Protein AF-0000000067520012 (afdb_homodimer)

Sequence (352 aa):
MKRLSYFLVFILICLVSAGCAKDKEGEKLEYNGRALVIGVVGEKPKDTFRNVKFEEMKLEELEKKSKEVDGFLIMKAHFQEASTDQYKNVFSSLKKPVFFIGLQDKSYSIFITKGIEYNSARKDVNAMYTQGFANIGSGEGQQWGIGLSNGGNVEESIHNMYIVVFQTIADYLNRGMKRLSYFLVFILICLVSAGCAKDKEGEKLEYNGRALVIGVVGEKPKDTFRNVKFEEMKLEELEKKSKEVDGFLIMKAHFQEASTDQYKNVFSSLKKPVFFIGLQDKSYSIFITKGIEYNSARKDVNAMYTQGFANIGSGEGQQWGIGLSNGGNVEESIHNMYIVVFQTIADYLNRG

Radius of gyration: 26.08 Å; Cα contacts (8 Å, |Δi|>4): 611; chains: 2; bounding box: 133×50×54 Å

pLDDT: mean 86.11, std 20.35, range [31.47, 98.94]

Foldseek 3Di:
DVVVVVVVVVVVPPPVCPVPPPPPFDDQDAADFAAFEEEEEDDDDPDDHPNYHYDYDHLVCCQVCLVVGLEYEYEPVCQQVLLAQVNLVVVQPRQAKYKYAQLAQDDPCSNNDYPHGSVPDHGDNPAARMKMKGQDVVNDIDMDGDHFDPPHDRVSRSSVSVSVVVVVSRVVVVVD/DVVVVVVVVVVVVVPPCPVPPPPPQDDQDAADFAAFEEEEEDDDDPDDHPNYHYDYDHLVCCQVCLVVGLEYEYEPVCQQVLLAQVNLVVVQPRQAKYKYAQLAQDDPCSNNDYPHGSVPDHGDNPAARMKMKGDNPPRDIDMDHDHFDPPHDRVSRSSVSVSVVVVVSRVVVVVD

Organism: Bacillus anthracis (NCBI:txid1392)

Secondary structure (DSSP, 8-state):
-HHHHHHHHHHHT-------------PPP---SS-EEEEEESSPPSS--TTEEEEE--GGGTTTTGGG-SEEEEEGGGHHHHTSHHHHHHHHH--S-EEEET--SS-GGGGTSTT--GGGSPP-TT--SEEEEEE-TTS-EEEEEEPPPSSS-HHHHHHHHHHHHHHHHHHHHHH-/-HHHHHHHHHHHT-------------------SS-EEEEEESSPPSS--TTEEEEE--GGGTTTTGGG-SEEEEEGGGHHHHTSHHHHHHHHH--S-EEEET--SS-GGGGTSTT--GGGSPP-TT--SEEEEEE-STT-EEEEEEPPPSSS-HHHHHHHHHHHHHHHHHHHHHH-

Structure (mmCIF, N/CA/C/O backbone):
data_AF-0000000067520012-model_v1
#
loop_
_entity.id
_entity.type
_entity.pdbx_description
1 polymer Lipoprotein
#
loop_
_atom_site.group_PDB
_atom_site.id
_atom_site.type_symbol
_atom_site.label_atom_id
_atom_site.label_alt_id
_atom_site.label_comp_id
_atom_site.label_asym_id
_atom_site.label_entity_id
_atom_site.label_seq_id
_atom_site.pdbx_PDB_ins_code
_atom_site.Cartn_x
_atom_site.Cartn_y
_atom_site.Cartn_z
_atom_site.occupancy
_atom_site.B_iso_or_equiv
_atom_site.auth_seq_id
_atom_site.auth_comp_id
_atom_site.auth_asym_id
_atom_site.auth_atom_id
_atom_site.pdbx_PDB_model_num
ATOM 1 N N . MET A 1 1 ? -67.125 25.094 -9.82 1 33.12 1 MET A N 1
ATOM 2 C CA . MET A 1 1 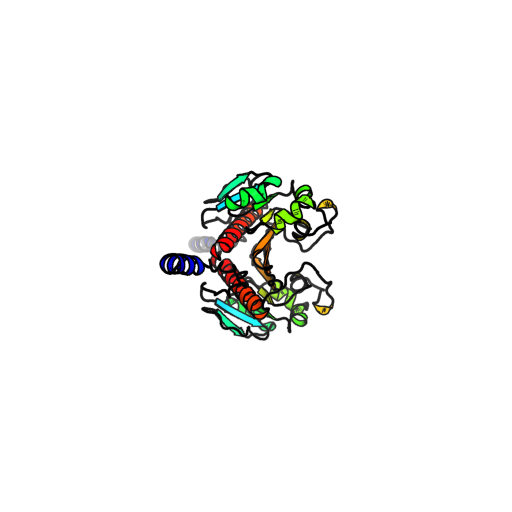? -66.375 23.969 -9.227 1 33.12 1 MET A CA 1
ATOM 3 C C . MET A 1 1 ? -65.5 23.328 -10.25 1 33.12 1 MET A C 1
ATOM 5 O O . MET A 1 1 ? -64.625 22.5 -9.891 1 33.12 1 MET A O 1
ATOM 9 N N . LYS A 1 2 ? -65.812 23.438 -11.617 1 46.38 2 LYS A N 1
ATOM 10 C CA . LYS A 1 2 ? -65 22.781 -12.648 1 46.38 2 LYS A CA 1
ATOM 11 C C . LYS A 1 2 ? -63.688 23.484 -12.82 1 46.38 2 LYS A C 1
ATOM 13 O O . LYS A 1 2 ? -62.688 22.844 -13.188 1 46.38 2 LYS A O 1
ATOM 18 N N . ARG A 1 3 ? -63.625 24.797 -12.898 1 51.12 3 ARG A N 1
ATOM 19 C CA . ARG A 1 3 ? -62.344 25.469 -13.133 1 51.12 3 ARG A CA 1
ATOM 20 C C . ARG A 1 3 ? -61.406 25.266 -11.961 1 51.12 3 ARG A C 1
ATOM 22 O O . ARG A 1 3 ? -60.188 25.25 -12.141 1 51.12 3 ARG A O 1
ATOM 29 N N . LEU A 1 4 ? -62 25.266 -10.719 1 48.56 4 LEU A N 1
ATOM 30 C CA . LEU A 1 4 ? -61.156 25 -9.555 1 48.56 4 LEU A CA 1
ATOM 31 C C . LEU A 1 4 ? -60.625 23.562 -9.578 1 48.56 4 LEU A C 1
ATOM 33 O O . LEU A 1 4 ? -59.5 23.312 -9.141 1 48.56 4 LEU A O 1
ATOM 37 N N . SER A 1 5 ? -61.375 22.656 -10.336 1 48.75 5 SER A N 1
ATOM 38 C CA . SER A 1 5 ? -60.906 21.266 -10.359 1 48.75 5 SER A CA 1
ATOM 39 C C . SER A 1 5 ? -59.688 21.109 -11.227 1 48.75 5 SER A C 1
ATOM 41 O O . SER A 1 5 ? -58.844 20.25 -10.953 1 48.75 5 SER A O 1
ATOM 43 N N . TYR A 1 6 ? -59.562 21.938 -12.312 1 48.47 6 TYR A N 1
ATOM 44 C CA . TYR A 1 6 ? -58.375 21.719 -13.156 1 48.47 6 TYR A CA 1
ATOM 45 C C . TYR A 1 6 ? -57.125 22.188 -12.461 1 48.47 6 TYR A C 1
ATOM 47 O O . TYR A 1 6 ? -56.031 21.672 -12.727 1 48.47 6 TYR A O 1
ATOM 55 N N . PHE A 1 7 ? -57.281 23.312 -11.578 1 44.34 7 PHE A N 1
ATOM 56 C CA . PHE A 1 7 ? -56.062 23.797 -10.93 1 44.34 7 PHE A CA 1
ATOM 57 C C . PHE A 1 7 ? -55.562 22.781 -9.891 1 44.34 7 PHE A C 1
ATOM 59 O O . PHE A 1 7 ? -54.375 22.719 -9.602 1 44.34 7 PHE A O 1
ATOM 66 N N . LEU A 1 8 ? -56.531 22.031 -9.203 1 45.5 8 LEU A N 1
ATOM 67 C CA . LEU A 1 8 ? -56.062 21.078 -8.195 1 45.5 8 LEU A CA 1
ATOM 68 C C . LEU A 1 8 ? -55.312 19.938 -8.852 1 45.5 8 LEU A C 1
ATOM 70 O O . LEU A 1 8 ? -54.375 19.391 -8.266 1 45.5 8 LEU A O 1
ATOM 74 N N . VAL A 1 9 ? -55.781 19.484 -10.047 1 45.19 9 VAL A N 1
ATOM 75 C CA . VAL A 1 9 ? -55.156 18.312 -10.625 1 45.19 9 VAL A CA 1
ATOM 76 C C . VAL A 1 9 ? -53.719 18.656 -11.062 1 45.19 9 VAL A C 1
ATOM 78 O O . VAL A 1 9 ? -52.844 17.797 -11.102 1 45.19 9 VAL A O 1
ATOM 81 N N . PHE A 1 10 ? -53.5 19.953 -11.477 1 44.94 10 PHE A N 1
ATOM 82 C CA . PHE A 1 10 ? -52.125 20.188 -11.953 1 44.94 10 PHE A CA 1
ATOM 83 C C . PHE A 1 10 ? -51.156 20.141 -10.797 1 44.94 10 PHE A C 1
ATOM 85 O O . PHE A 1 10 ? -49.938 20 -11.016 1 44.94 10 PHE A O 1
ATOM 92 N N . ILE A 1 11 ? -51.656 20.625 -9.578 1 43.62 11 ILE A N 1
ATOM 93 C CA . ILE A 1 11 ? -50.656 20.672 -8.516 1 43.62 11 ILE A CA 1
ATOM 94 C C . ILE A 1 11 ? -50.25 19.266 -8.125 1 43.62 11 ILE A C 1
ATOM 96 O O . ILE A 1 11 ? -49.25 19.062 -7.422 1 43.62 11 ILE A O 1
ATOM 100 N N . LEU A 1 12 ? -51.219 18.281 -8.312 1 38.56 12 LEU A N 1
ATOM 101 C CA . LEU A 1 12 ? -50.781 17.016 -7.719 1 38.56 12 LEU A CA 1
ATOM 102 C C . LEU A 1 12 ? -49.5 16.531 -8.375 1 38.56 12 LEU A C 1
ATOM 104 O O . LEU A 1 12 ? -48.688 15.828 -7.742 1 38.56 12 LEU A O 1
ATOM 108 N N . ILE A 1 13 ? -49.406 16.703 -9.68 1 39.31 13 ILE A N 1
ATOM 109 C CA . ILE A 1 13 ? -48.438 15.828 -10.281 1 39.31 13 ILE A CA 1
ATOM 110 C C . ILE A 1 13 ? -47.031 16.266 -9.852 1 39.31 13 ILE A C 1
ATOM 112 O O . ILE A 1 13 ? -46.031 15.688 -10.297 1 39.31 13 ILE A O 1
ATOM 116 N N . CYS A 1 14 ? -46.938 17.516 -9.344 1 34.44 14 CYS A N 1
ATOM 117 C CA . CYS A 1 14 ? -45.5 17.75 -9.141 1 34.44 14 CYS A CA 1
ATOM 118 C C . CYS A 1 14 ? -44.969 16.828 -8.062 1 34.44 14 CYS A C 1
ATOM 120 O O . CYS A 1 14 ? -44.906 17.188 -6.887 1 34.44 14 CYS A O 1
ATOM 122 N N . LEU A 1 15 ? -45.719 15.734 -7.707 1 33.75 15 LEU A N 1
ATOM 123 C CA . LEU A 1 15 ? -44.969 14.891 -6.789 1 33.75 15 LEU A CA 1
ATOM 124 C C . LEU A 1 15 ? -43.5 14.797 -7.215 1 33.75 15 LEU A C 1
ATOM 126 O O . LEU A 1 15 ? -43.219 14.453 -8.367 1 33.75 15 LEU A O 1
ATOM 130 N N . VAL A 1 16 ? -42.719 15.695 -6.676 1 33.31 16 VAL A N 1
ATOM 131 C CA . VAL A 1 16 ? -41.25 15.68 -6.547 1 33.31 16 VAL A CA 1
ATOM 132 C C . VAL A 1 16 ? -40.781 14.258 -6.293 1 33.31 16 VAL A C 1
ATOM 134 O O . VAL A 1 16 ? -41.156 13.625 -5.309 1 33.31 16 VAL A O 1
ATOM 137 N N . SER A 1 17 ? -40.781 13.328 -7.32 1 32.94 17 SER A N 1
ATOM 138 C CA . SER A 1 17 ? -39.938 12.148 -7.207 1 32.94 17 SER A CA 1
ATOM 139 C C . SER A 1 17 ? -38.656 12.477 -6.484 1 32.94 17 SER A C 1
ATOM 141 O O . SER A 1 17 ? -37.812 13.219 -7 1 32.94 17 SER A O 1
ATOM 143 N N . ALA A 1 18 ? -38.719 12.969 -5.25 1 32.78 18 ALA A N 1
ATOM 144 C CA . ALA A 1 18 ? -37.469 12.852 -4.504 1 32.78 18 ALA A CA 1
ATOM 145 C C . ALA A 1 18 ? -36.75 11.57 -4.871 1 32.78 18 ALA A C 1
ATOM 147 O O . ALA A 1 18 ? -37.25 10.469 -4.629 1 32.78 18 ALA A O 1
ATOM 148 N N . GLY A 1 19 ? -36.219 11.492 -6.059 1 32.59 19 GLY A N 1
ATOM 149 C CA . GLY A 1 19 ? -35.25 10.445 -6.32 1 32.59 19 GLY A CA 1
ATOM 150 C C . GLY A 1 19 ? -34.438 10.055 -5.09 1 32.59 19 GLY A C 1
ATOM 151 O O . GLY A 1 19 ? -33.844 10.906 -4.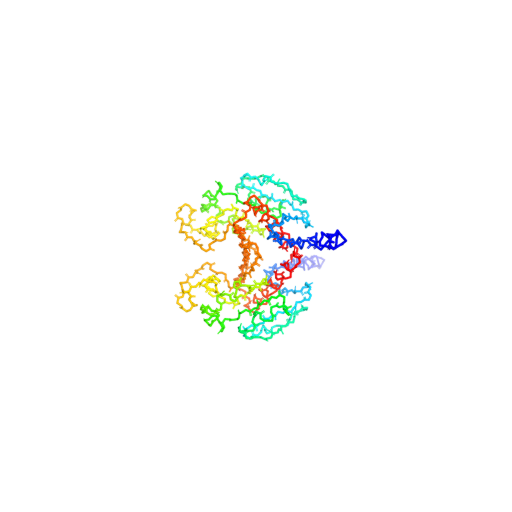445 1 32.59 19 GLY A O 1
ATOM 152 N N . CYS A 1 20 ? -35.094 9.203 -4.16 1 34.09 20 CYS A N 1
ATOM 153 C CA . CYS A 1 20 ? -34.219 8.516 -3.229 1 34.09 20 CYS A CA 1
ATOM 154 C C . CYS A 1 20 ? -32.781 8.445 -3.775 1 34.09 20 CYS A C 1
ATOM 156 O O . CYS A 1 20 ? -32.562 7.957 -4.887 1 34.09 20 CYS A O 1
ATOM 158 N N . ALA A 1 21 ? -31.969 9.367 -3.5 1 31.47 21 ALA A N 1
ATOM 159 C CA . ALA A 1 21 ? -30.547 9.039 -3.619 1 31.47 21 ALA A CA 1
ATOM 160 C C . ALA A 1 21 ? -30.297 7.574 -3.273 1 31.47 21 ALA A C 1
ATOM 162 O O . ALA A 1 21 ? -30.5 7.16 -2.129 1 31.47 21 ALA A O 1
ATOM 163 N N . LYS A 1 22 ? -30.781 6.516 -4.035 1 35 22 LYS A N 1
ATOM 164 C CA . LYS A 1 22 ? -30.203 5.195 -3.801 1 35 22 LYS A CA 1
ATOM 165 C C . LYS A 1 22 ? -28.75 5.309 -3.318 1 35 22 LYS A C 1
ATOM 167 O O . LYS A 1 22 ? -27.969 6.074 -3.879 1 35 22 LYS A O 1
ATOM 172 N N . ASP A 1 23 ? -28.469 5.156 -2.135 1 39 23 ASP A N 1
ATOM 173 C CA . ASP A 1 23 ? -27.125 4.863 -1.668 1 39 23 ASP A CA 1
ATOM 174 C C . ASP A 1 23 ? -26.281 4.23 -2.773 1 39 23 ASP A C 1
ATOM 176 O O . ASP A 1 23 ? -26.641 3.189 -3.32 1 39 23 ASP A O 1
ATOM 180 N N . LYS A 1 24 ? -25.766 4.91 -3.777 1 41.03 24 LYS A N 1
ATOM 181 C CA . LYS A 1 24 ? -25.031 4.316 -4.887 1 41.03 24 LYS A CA 1
ATOM 182 C C . LYS A 1 24 ? -24.359 3.006 -4.465 1 41.03 24 LYS A C 1
ATOM 184 O O . LYS A 1 24 ? -23.516 2.992 -3.574 1 41.03 24 LYS A O 1
ATOM 189 N N . GLU A 1 25 ? -24.859 1.806 -4.324 1 48.06 25 GLU A N 1
ATOM 190 C CA . GLU A 1 25 ? -24.203 0.503 -4.422 1 48.06 25 GLU A CA 1
ATOM 191 C C . GLU A 1 25 ? -22.906 0.593 -5.215 1 48.06 25 GLU A C 1
ATOM 193 O O . GLU A 1 25 ? -22.828 1.312 -6.211 1 48.06 25 GLU A O 1
ATOM 198 N N . GLY A 1 26 ? -21.875 0.312 -4.637 1 56.81 26 GLY A N 1
ATOM 199 C CA . GLY A 1 26 ? -20.547 0.469 -5.199 1 56.81 26 GLY A CA 1
ATOM 200 C C . GLY A 1 26 ? -20.469 0.065 -6.66 1 56.81 26 GLY A C 1
ATOM 201 O O . GLY A 1 26 ? -21.016 -0.965 -7.055 1 56.81 26 GLY A O 1
ATOM 202 N N . GLU A 1 27 ? -20.422 0.999 -7.574 1 73.69 27 GLU A N 1
ATOM 203 C CA . GLU A 1 27 ? -20.234 0.8 -9.008 1 73.69 27 GLU A CA 1
ATOM 204 C C . GLU A 1 27 ? -19.062 -0.128 -9.289 1 73.69 27 GLU A C 1
ATOM 206 O O . GLU A 1 27 ? -18.062 -0.122 -8.555 1 73.69 27 GLU A O 1
ATOM 211 N N . LYS A 1 28 ? -19.406 -1.2 -10.141 1 85.25 28 LYS A N 1
ATOM 212 C CA . LYS A 1 28 ? -18.328 -2.053 -10.648 1 85.25 28 LYS A CA 1
ATOM 213 C C . LYS A 1 28 ? -17.281 -1.231 -11.398 1 85.25 28 LYS A C 1
ATOM 215 O O . LYS A 1 28 ? -17.609 -0.535 -12.367 1 85.25 28 LYS A O 1
ATOM 220 N N . LEU A 1 29 ? -16.125 -1.248 -10.93 1 89.56 29 LEU A N 1
ATOM 221 C CA . LEU A 1 29 ? -15.008 -0.523 -11.547 1 89.56 29 LEU A CA 1
ATOM 222 C C . LEU A 1 29 ? -14.508 -1.25 -12.789 1 89.56 29 LEU A C 1
ATOM 224 O O . LEU A 1 29 ? -14.766 -2.443 -12.961 1 89.56 29 LEU A O 1
ATOM 228 N N . GLU A 1 30 ? -13.891 -0.499 -13.672 1 93.81 30 GLU A N 1
ATOM 229 C CA . GLU A 1 30 ? -13.234 -1.057 -14.852 1 93.81 30 GLU A CA 1
ATOM 230 C C . GLU A 1 30 ? -11.758 -0.701 -14.883 1 93.81 30 GLU A C 1
ATOM 232 O O . GLU A 1 30 ? -11.367 0.406 -14.5 1 93.81 30 GLU A O 1
ATOM 237 N N . TYR A 1 31 ? -10.992 -1.634 -15.289 1 96.19 31 TYR A N 1
ATOM 238 C CA . TYR A 1 31 ? -9.57 -1.366 -15.492 1 96.19 31 TYR A CA 1
ATOM 239 C C . TYR A 1 31 ? -9.312 -0.807 -16.891 1 96.19 31 TYR A C 1
ATOM 241 O O . TYR A 1 31 ? -9.609 -1.46 -17.891 1 96.19 31 TYR A O 1
ATOM 249 N N . ASN A 1 32 ? -8.711 0.398 -16.984 1 95.19 32 ASN A N 1
ATOM 250 C CA . ASN A 1 32 ? -8.43 1.061 -18.25 1 95.19 32 ASN A CA 1
ATOM 251 C C . ASN A 1 32 ? -6.953 1.397 -18.391 1 95.19 32 ASN A C 1
ATOM 253 O O . ASN A 1 32 ? -6.586 2.311 -19.141 1 95.19 32 ASN A O 1
ATOM 257 N N . GLY A 1 33 ? -6.125 0.736 -17.641 1 95.75 33 GLY A N 1
ATOM 258 C CA . GLY A 1 33 ? -4.695 1 -17.672 1 95.75 33 GLY A CA 1
ATOM 259 C C . GLY A 1 33 ? -3.973 0.253 -18.781 1 95.75 33 GLY A C 1
ATOM 260 O O . GLY A 1 33 ? -4.602 -0.221 -19.734 1 95.75 33 GLY A O 1
ATOM 261 N N . ARG A 1 34 ? -2.627 0.24 -18.703 1 97.19 34 ARG A N 1
ATOM 262 C CA . ARG A 1 34 ? -1.782 -0.423 -19.688 1 97.19 34 ARG A CA 1
ATOM 263 C C . ARG A 1 34 ? -2.049 -1.925 -19.719 1 97.19 34 ARG A C 1
ATOM 265 O O . ARG A 1 34 ? -2.592 -2.482 -18.766 1 97.19 34 ARG A O 1
ATOM 272 N N . ALA A 1 35 ? -1.61 -2.562 -20.828 1 98.56 35 ALA A N 1
ATOM 273 C CA . ALA A 1 35 ? -1.721 -4.016 -20.891 1 98.56 35 ALA A CA 1
ATOM 274 C C . ALA A 1 35 ? -0.821 -4.691 -19.859 1 98.56 35 ALA A C 1
ATOM 276 O O . ALA A 1 35 ? 0.328 -4.285 -19.672 1 98.56 35 ALA A O 1
ATOM 277 N N . LEU A 1 36 ? -1.346 -5.664 -19.156 1 98.81 36 LEU A N 1
ATOM 278 C CA . LEU A 1 36 ? -0.613 -6.391 -18.125 1 98.81 36 LEU A CA 1
ATOM 279 C C . LEU A 1 36 ? -0.635 -7.891 -18.406 1 98.81 36 LEU A C 1
ATOM 281 O O . LEU A 1 36 ? -1.661 -8.438 -18.812 1 98.81 36 LEU A O 1
ATOM 285 N N . VAL A 1 37 ? 0.477 -8.5 -18.234 1 98.88 37 VAL A N 1
ATOM 286 C CA . VAL A 1 37 ? 0.557 -9.953 -18.109 1 98.88 37 VAL A CA 1
ATOM 287 C C . VAL A 1 37 ? 0.8 -10.344 -16.656 1 98.88 37 VAL A C 1
ATOM 289 O O . VAL A 1 37 ? 1.85 -10.031 -16.094 1 98.88 37 VAL A O 1
ATOM 292 N N . ILE A 1 38 ? -0.109 -11.055 -16.047 1 98.94 38 ILE A N 1
ATOM 293 C CA . ILE A 1 38 ? -0.065 -11.359 -14.617 1 98.94 38 ILE A CA 1
ATOM 294 C C . ILE A 1 38 ? 0.144 -12.859 -14.422 1 98.94 38 ILE A C 1
ATOM 296 O O . ILE A 1 38 ? -0.646 -13.672 -14.906 1 98.94 38 ILE A O 1
ATOM 300 N N . GLY A 1 39 ? 1.273 -13.258 -13.781 1 98.94 39 GLY A N 1
ATOM 301 C CA . GLY A 1 39 ? 1.438 -14.641 -13.359 1 98.94 39 GLY A CA 1
ATOM 302 C C . GLY A 1 39 ? 0.542 -15.023 -12.195 1 98.94 39 GLY A C 1
ATOM 303 O O . GLY A 1 39 ? 0.446 -14.281 -11.211 1 98.94 39 GLY A O 1
ATOM 304 N N . VAL A 1 40 ? -0.125 -16.125 -12.289 1 98.88 40 VAL A N 1
ATOM 305 C CA . VAL A 1 40 ? -1.056 -16.547 -11.242 1 98.88 40 VAL A CA 1
ATOM 306 C C . VAL A 1 40 ? -0.677 -17.938 -10.742 1 98.88 40 VAL A C 1
ATOM 308 O O . VAL A 1 40 ? -0.586 -18.891 -11.531 1 98.88 40 VAL A O 1
ATOM 311 N N . VAL A 1 41 ? -0.39 -18.078 -9.484 1 98.94 41 VAL A N 1
ATOM 312 C CA . VAL A 1 41 ? -0.26 -19.375 -8.82 1 98.94 41 VAL A CA 1
ATOM 313 C C . VAL A 1 41 ? -1.593 -19.766 -8.18 1 98.94 41 VAL A C 1
ATOM 315 O O . VAL A 1 41 ? -1.983 -19.203 -7.152 1 98.94 41 VAL A O 1
ATOM 318 N N . GLY A 1 42 ? -2.262 -20.812 -8.727 1 98.69 42 GLY A N 1
ATOM 319 C CA . GLY A 1 42 ? -3.607 -21.188 -8.328 1 98.69 42 GLY A CA 1
ATOM 320 C C . GLY A 1 42 ? -4.652 -20.859 -9.375 1 98.69 42 GLY A C 1
ATOM 321 O O . GLY A 1 42 ? -4.328 -20.703 -10.555 1 98.69 42 GLY A O 1
ATOM 322 N N . GLU A 1 43 ? -5.898 -20.828 -8.992 1 98 43 GLU A N 1
ATOM 323 C CA . GLU A 1 43 ? -6.988 -20.547 -9.922 1 98 43 GLU A CA 1
ATOM 324 C C . GLU A 1 43 ? -7.059 -19.047 -10.258 1 98 43 GLU A C 1
ATOM 326 O O . GLU A 1 43 ? -7.125 -18.219 -9.359 1 98 43 GLU A O 1
ATOM 331 N N . LYS A 1 44 ? -6.988 -18.719 -11.508 1 98.12 44 LYS A N 1
ATOM 332 C CA . LYS A 1 44 ? -7.082 -17.312 -11.922 1 98.12 44 LYS A CA 1
ATOM 333 C C . LYS A 1 44 ? -8.453 -16.734 -11.578 1 98.12 44 LYS A C 1
ATOM 335 O O . LYS A 1 44 ? -9.422 -17.484 -11.414 1 98.12 44 LYS A O 1
ATOM 340 N N . PRO A 1 45 ? -8.57 -15.375 -11.5 1 97.38 45 PRO A N 1
ATOM 341 C CA . PRO A 1 45 ? -9.883 -14.766 -11.297 1 97.38 45 PRO A CA 1
ATOM 342 C C . PRO A 1 45 ? -10.898 -15.164 -12.359 1 97.38 45 PRO A C 1
ATOM 344 O O . PRO A 1 45 ? -10.531 -15.336 -13.531 1 97.38 45 PRO A O 1
ATOM 347 N N . LYS A 1 46 ? -12.086 -15.266 -11.953 1 94.56 46 LYS A N 1
ATOM 348 C CA . LYS A 1 46 ? -13.156 -15.703 -12.844 1 94.56 46 LYS A CA 1
ATOM 349 C C . LYS A 1 46 ? -13.539 -14.602 -13.828 1 94.56 46 LYS A C 1
ATOM 351 O O . LYS A 1 46 ? -13.859 -14.883 -14.984 1 94.56 46 LYS A O 1
ATOM 356 N N . ASP A 1 47 ? -13.484 -13.422 -13.406 1 94.44 47 ASP A N 1
ATOM 357 C CA . ASP A 1 47 ? -13.836 -12.281 -14.25 1 94.44 47 ASP A CA 1
ATOM 358 C C . ASP A 1 47 ? -12.797 -12.07 -15.344 1 94.44 47 ASP A C 1
ATOM 360 O O . ASP A 1 47 ? -11.648 -12.484 -15.211 1 94.44 47 ASP A O 1
ATOM 364 N N . THR A 1 48 ? -13.289 -11.516 -16.422 1 94.31 48 THR A N 1
ATOM 365 C CA . THR A 1 48 ? -12.383 -10.984 -17.438 1 94.31 48 THR A CA 1
ATOM 366 C C . THR A 1 48 ? -12.133 -9.5 -17.203 1 94.31 48 THR A C 1
ATOM 368 O O . THR A 1 48 ? -13.039 -8.766 -16.812 1 94.31 48 THR A O 1
ATOM 371 N N . PHE A 1 49 ? -10.945 -9.125 -17.438 1 96.88 49 PHE A N 1
ATOM 372 C CA . PHE A 1 49 ? -10.547 -7.734 -17.25 1 96.88 49 PHE A CA 1
ATOM 373 C C . PHE A 1 49 ? -9.914 -7.191 -18.531 1 96.88 49 PHE A C 1
ATOM 375 O O . PHE A 1 49 ? -9.039 -7.828 -19.109 1 96.88 49 PHE A O 1
ATOM 382 N N . ARG A 1 50 ? -10.422 -6.055 -18.906 1 96.81 50 ARG A N 1
ATOM 383 C CA . ARG A 1 50 ? -9.828 -5.398 -20.062 1 96.81 50 ARG A CA 1
ATOM 384 C C . ARG A 1 50 ? -8.328 -5.223 -19.891 1 96.81 50 ARG A C 1
ATOM 386 O O . ARG A 1 50 ? -7.867 -4.816 -18.828 1 96.81 50 ARG A O 1
ATOM 393 N N . ASN A 1 51 ? -7.461 -5.566 -20.875 1 98.06 51 ASN A N 1
ATOM 394 C CA . ASN A 1 51 ? -6.023 -5.32 -20.969 1 98.06 51 ASN A CA 1
ATOM 395 C C . ASN A 1 51 ? -5.25 -6.164 -19.953 1 98.06 51 ASN A C 1
ATOM 397 O O . ASN A 1 51 ? -4.105 -5.852 -19.625 1 98.06 51 ASN A O 1
ATOM 401 N N . VAL A 1 52 ? -5.898 -7.254 -19.391 1 98.69 52 VAL A N 1
ATOM 402 C CA . VAL A 1 52 ? -5.191 -8.094 -18.422 1 98.69 52 VAL A CA 1
ATOM 403 C C . VAL A 1 52 ? -5.184 -9.539 -18.906 1 98.69 52 VAL A C 1
ATOM 405 O O . VAL A 1 52 ? -6.238 -10.125 -19.156 1 98.69 52 VAL A O 1
ATOM 408 N N . LYS A 1 53 ? -4.043 -10.039 -19.109 1 98.56 53 LYS A N 1
ATOM 409 C CA . LYS A 1 53 ? -3.848 -11.453 -19.438 1 98.56 53 LYS A CA 1
ATOM 410 C C . LYS A 1 53 ? -3.27 -12.219 -18.25 1 98.56 53 LYS A C 1
ATOM 412 O O . LYS A 1 53 ? -2.318 -11.758 -17.609 1 98.56 53 LYS A O 1
ATOM 417 N N . PHE A 1 54 ? -3.814 -13.391 -17.984 1 98.69 54 PHE A N 1
ATOM 418 C CA . PHE A 1 54 ? -3.322 -14.234 -16.906 1 98.69 54 PHE A CA 1
ATOM 419 C C . PHE A 1 54 ? -2.475 -15.375 -17.453 1 98.69 54 PHE A C 1
ATOM 421 O O . PHE A 1 54 ? -2.842 -16.016 -18.438 1 98.69 54 PHE A O 1
ATOM 428 N N . GLU A 1 55 ? -1.396 -15.602 -16.859 1 98.5 55 GLU A N 1
ATOM 429 C CA . GLU A 1 55 ? -0.547 -16.766 -17.109 1 98.5 55 GLU A CA 1
ATOM 430 C C . GLU A 1 55 ? -0.446 -17.672 -15.891 1 98.5 55 GLU A C 1
ATOM 432 O O . GLU A 1 55 ? 0.178 -17.297 -14.891 1 98.5 55 GLU A O 1
ATOM 437 N N . GLU A 1 56 ? -1.021 -18.828 -16 1 98.06 56 GLU A N 1
ATOM 438 C CA . GLU A 1 56 ? -0.939 -19.766 -14.891 1 98.06 56 GLU A CA 1
ATOM 439 C C . GLU A 1 56 ? 0.477 -20.312 -14.734 1 98.06 56 GLU A C 1
ATOM 441 O O . GLU A 1 56 ? 1.146 -20.625 -15.727 1 98.06 56 GLU A O 1
ATOM 446 N N . MET A 1 57 ? 0.913 -20.422 -13.453 1 98.5 57 MET A N 1
ATOM 447 C CA . MET A 1 57 ? 2.248 -20.953 -13.195 1 98.5 57 MET A CA 1
ATOM 448 C C . MET A 1 57 ? 2.32 -21.594 -11.812 1 98.5 57 MET A C 1
ATOM 450 O O . MET A 1 57 ? 1.388 -21.484 -11.016 1 98.5 57 MET A O 1
ATOM 454 N N . LYS A 1 58 ? 3.342 -22.359 -11.594 1 98.62 58 LYS A N 1
ATOM 455 C CA . LYS A 1 58 ? 3.633 -22.953 -10.289 1 98.62 58 LYS A CA 1
ATOM 456 C C . LYS A 1 58 ? 4.59 -22.078 -9.492 1 98.62 58 LYS A C 1
ATOM 458 O O . LYS A 1 58 ? 5.312 -21.266 -10.055 1 98.62 58 LYS A O 1
ATOM 463 N N . LEU A 1 59 ? 4.648 -22.281 -8.172 1 98.88 59 LEU A N 1
ATOM 464 C CA . LEU A 1 59 ? 5.527 -21.531 -7.289 1 98.88 59 LEU A CA 1
ATOM 465 C C . LEU A 1 59 ? 6.98 -21.641 -7.734 1 98.88 59 LEU A C 1
ATOM 467 O O . LEU A 1 59 ? 7.723 -20.656 -7.719 1 98.88 59 LEU A O 1
ATOM 471 N N . GLU A 1 60 ? 7.371 -22.797 -8.195 1 98.31 60 GLU A N 1
ATOM 472 C CA . GLU A 1 60 ? 8.766 -23.047 -8.555 1 98.31 60 GLU A CA 1
ATOM 473 C C . GLU A 1 60 ? 9.156 -22.281 -9.812 1 98.31 60 GLU A C 1
ATOM 475 O O . GLU A 1 60 ? 10.344 -22.156 -10.125 1 98.31 60 GLU A O 1
ATOM 480 N N . GLU A 1 61 ? 8.188 -21.766 -10.516 1 98.56 61 GLU A N 1
ATOM 481 C CA . GLU A 1 61 ? 8.453 -21.094 -11.781 1 98.56 61 GLU A CA 1
ATOM 482 C C . GLU A 1 61 ? 8.555 -19.578 -11.586 1 98.56 61 GLU A C 1
ATOM 484 O O . GLU A 1 61 ? 8.914 -18.844 -12.508 1 98.56 61 GLU A O 1
ATOM 489 N N . LEU A 1 62 ? 8.297 -19.016 -10.414 1 98.69 62 LEU A N 1
ATOM 490 C CA . LEU A 1 62 ? 8.164 -17.594 -10.148 1 98.69 62 LEU A CA 1
ATOM 491 C C . LEU A 1 62 ? 9.43 -16.844 -10.586 1 98.69 62 LEU A C 1
ATOM 493 O O . LEU A 1 62 ? 9.352 -15.867 -11.328 1 98.69 62 LEU A O 1
ATOM 497 N N . GLU A 1 63 ? 10.539 -17.312 -10.156 1 97.5 63 GLU A N 1
ATOM 498 C CA . GLU A 1 63 ? 11.789 -16.625 -10.461 1 97.5 63 GLU A CA 1
ATOM 499 C C . GLU A 1 63 ? 12.117 -16.703 -11.945 1 97.5 63 GLU A C 1
ATOM 501 O O . GLU A 1 63 ? 12.445 -15.688 -12.57 1 97.5 63 GLU A O 1
ATOM 506 N N . LYS A 1 64 ? 12.016 -17.859 -12.5 1 97.25 64 LYS A N 1
ATOM 507 C CA . LYS A 1 64 ? 12.367 -18.109 -13.898 1 97.25 64 LYS A CA 1
ATOM 508 C C . LYS A 1 64 ? 11.469 -17.312 -14.844 1 97.25 64 LYS A C 1
ATOM 510 O O . LYS A 1 64 ? 11.93 -16.797 -15.859 1 97.25 64 LYS A O 1
ATOM 515 N N . LYS A 1 65 ? 10.219 -17.188 -14.492 1 98 65 LYS A N 1
ATOM 516 C CA . LYS A 1 65 ? 9.25 -16.547 -15.383 1 98 65 LYS A CA 1
ATOM 517 C C . LYS A 1 65 ? 9.023 -15.086 -14.992 1 98 65 LYS A C 1
ATOM 519 O O . LYS A 1 65 ? 8.125 -14.43 -15.516 1 98 65 LYS A O 1
ATOM 524 N N . SER A 1 66 ? 9.805 -14.547 -14.109 1 97.5 66 SER A N 1
ATOM 525 C CA . SER A 1 66 ? 9.602 -13.203 -13.57 1 97.5 66 SER A CA 1
ATOM 526 C C . SER A 1 66 ? 9.742 -12.148 -14.656 1 97.5 66 SER A C 1
ATOM 528 O O . SER A 1 66 ? 9.109 -11.094 -14.594 1 97.5 66 SER A O 1
ATOM 530 N N . LYS A 1 67 ? 10.516 -12.43 -15.664 1 96.88 67 LYS A N 1
ATOM 531 C CA . LYS A 1 67 ? 10.719 -11.453 -16.734 1 96.88 67 LYS A CA 1
ATOM 532 C C . LYS A 1 67 ? 9.539 -11.445 -17.703 1 96.88 67 LYS A C 1
ATOM 534 O O . LYS A 1 67 ? 9.352 -10.484 -18.453 1 96.88 67 LYS A O 1
ATOM 539 N N . GLU A 1 68 ? 8.727 -12.469 -17.688 1 97.88 68 GLU A N 1
ATOM 540 C CA . GLU A 1 68 ? 7.652 -12.641 -18.656 1 97.88 68 GLU A CA 1
ATOM 541 C C . GLU A 1 68 ? 6.355 -12.008 -18.156 1 97.88 68 GLU A C 1
ATOM 543 O O . GLU A 1 68 ? 5.387 -11.898 -18.906 1 97.88 68 GLU A O 1
ATOM 548 N N . VAL A 1 69 ? 6.344 -11.625 -16.922 1 98.69 69 VAL A N 1
ATOM 549 C CA . VAL A 1 69 ? 5.102 -11.109 -16.344 1 98.69 69 VAL A CA 1
ATOM 550 C C . VAL A 1 69 ? 5.348 -9.75 -15.711 1 98.69 69 VAL A C 1
ATOM 552 O O . VAL A 1 69 ? 6.496 -9.352 -15.5 1 98.69 69 VAL A O 1
ATOM 555 N N . ASP A 1 70 ? 4.262 -9.047 -15.453 1 98.62 70 ASP A N 1
ATOM 556 C CA . ASP A 1 70 ? 4.309 -7.691 -14.906 1 98.62 70 ASP A CA 1
ATOM 557 C C . ASP A 1 70 ? 4.059 -7.695 -13.398 1 98.62 70 ASP A C 1
ATOM 559 O O . ASP A 1 70 ? 4.32 -6.703 -12.719 1 98.62 70 ASP A O 1
ATOM 563 N N . GLY A 1 71 ? 3.576 -8.734 -12.852 1 98.75 71 GLY A N 1
ATOM 564 C CA . GLY A 1 71 ? 3.268 -8.961 -11.453 1 98.75 71 GLY A CA 1
ATOM 565 C C . GLY A 1 71 ? 2.703 -10.344 -11.188 1 98.75 71 GLY A C 1
ATOM 566 O O . GLY A 1 71 ? 2.5 -11.125 -12.117 1 98.75 71 GLY A O 1
ATOM 567 N N . PHE A 1 72 ? 2.479 -10.625 -9.914 1 98.94 72 PHE A N 1
ATOM 568 C CA . PHE A 1 72 ? 2.064 -11.969 -9.539 1 98.94 72 PHE A CA 1
ATOM 569 C C . PHE A 1 72 ? 0.846 -11.922 -8.625 1 98.94 72 PHE A C 1
ATOM 571 O O . PHE A 1 72 ? 0.746 -11.055 -7.758 1 98.94 72 PHE A O 1
ATOM 578 N N . LEU A 1 73 ? -0.003 -12.898 -8.805 1 98.94 73 LEU A N 1
ATOM 579 C CA . LEU A 1 73 ? -1.046 -13.227 -7.84 1 98.94 73 LEU A CA 1
ATOM 580 C C . LEU A 1 73 ? -0.808 -14.609 -7.23 1 98.94 73 LEU A C 1
ATOM 582 O O . LEU A 1 73 ? -0.666 -15.594 -7.953 1 98.94 73 LEU A O 1
ATOM 586 N N . ILE A 1 74 ? -0.661 -14.664 -5.953 1 98.94 74 ILE A N 1
ATOM 587 C CA . ILE A 1 74 ? -0.636 -15.914 -5.203 1 98.94 74 ILE A CA 1
ATOM 588 C C . ILE A 1 74 ? -1.991 -16.141 -4.539 1 98.94 74 ILE A C 1
ATOM 590 O O . ILE A 1 74 ? -2.443 -15.328 -3.734 1 98.94 74 ILE A O 1
ATOM 594 N N . MET A 1 75 ? -2.633 -17.25 -4.891 1 98.81 75 MET A N 1
ATOM 595 C CA . MET A 1 75 ? -3.99 -17.516 -4.426 1 98.81 75 MET A CA 1
ATOM 596 C C . MET A 1 75 ? -3.973 -18.344 -3.143 1 98.81 75 MET A C 1
ATOM 598 O O . MET A 1 75 ? -3.021 -19.078 -2.891 1 98.81 75 MET A O 1
ATOM 602 N N . LYS A 1 76 ? -5.016 -18.266 -2.41 1 98.12 76 LYS A N 1
ATOM 603 C CA . LYS A 1 76 ? -5.141 -18.734 -1.031 1 98.12 76 LYS A CA 1
ATOM 604 C C . LYS A 1 76 ? -4.762 -20.203 -0.91 1 98.12 76 LYS A C 1
ATOM 606 O O . LYS A 1 76 ? -4.094 -20.609 0.046 1 98.12 76 LYS A O 1
ATOM 611 N N . ALA A 1 77 ? -5.133 -21.016 -1.879 1 98.19 77 ALA A N 1
ATOM 612 C CA . ALA A 1 77 ? -4.898 -22.469 -1.817 1 98.19 77 ALA A CA 1
ATOM 613 C C . ALA A 1 77 ? -3.404 -22.766 -1.745 1 98.19 77 ALA A C 1
ATOM 615 O O . ALA A 1 77 ? -3.012 -23.891 -1.392 1 98.19 77 ALA A O 1
ATOM 616 N N . HIS A 1 78 ? -2.553 -21.797 -2.008 1 98.81 78 HIS A N 1
ATOM 617 C CA . HIS A 1 78 ? -1.12 -22.062 -2.107 1 98.81 78 HIS A CA 1
ATOM 618 C C . HIS A 1 78 ? -0.353 -21.344 -0.998 1 98.81 78 HIS A C 1
ATOM 620 O O . HIS A 1 78 ? 0.878 -21.391 -0.962 1 98.81 78 HIS A O 1
ATOM 626 N N . PHE A 1 79 ? -1.022 -20.719 -0.035 1 98.75 79 PHE A N 1
ATOM 627 C CA . PHE A 1 79 ? -0.384 -19.906 0.989 1 98.75 79 PHE A CA 1
ATOM 628 C C . PHE A 1 79 ? 0.52 -20.75 1.874 1 98.75 79 PHE A C 1
ATOM 630 O O . PHE A 1 79 ? 1.631 -20.344 2.213 1 98.75 79 PHE A O 1
ATOM 637 N N . GLN A 1 80 ? -0.018 -21.906 2.273 1 98.69 80 GLN A N 1
ATOM 638 C CA . GLN A 1 80 ? 0.792 -22.75 3.143 1 98.69 80 GLN A CA 1
ATOM 639 C C . GLN A 1 80 ? 2.098 -23.156 2.461 1 98.69 80 GLN A C 1
ATOM 641 O O . GLN A 1 80 ? 3.178 -23 3.035 1 98.69 80 GLN A O 1
ATOM 646 N N . GLU A 1 81 ? 2.01 -23.625 1.262 1 98.75 81 GLU A N 1
ATOM 647 C CA . GLU A 1 81 ? 3.215 -24.016 0.534 1 98.75 81 GLU A CA 1
ATOM 648 C C . GLU A 1 81 ? 4.121 -22.812 0.288 1 98.75 81 GLU A C 1
ATOM 650 O O . GLU A 1 81 ? 5.332 -22.891 0.506 1 98.75 81 GLU A O 1
ATOM 655 N N . ALA A 1 82 ? 3.561 -21.672 -0.127 1 98.81 82 ALA A N 1
ATOM 656 C CA . ALA A 1 82 ? 4.301 -20.469 -0.469 1 98.81 82 ALA A CA 1
ATOM 657 C C . ALA A 1 82 ? 5.051 -19.922 0.743 1 98.81 82 ALA A C 1
ATOM 659 O O . ALA A 1 82 ? 6.051 -19.219 0.596 1 98.81 82 ALA A O 1
ATOM 660 N N . SER A 1 83 ? 4.57 -20.203 1.951 1 98.56 83 SER A N 1
ATOM 661 C CA . SER A 1 83 ? 5.137 -19.625 3.162 1 98.56 83 SER A CA 1
ATOM 662 C C . SER A 1 83 ? 6.262 -20.484 3.717 1 98.56 83 SER A C 1
ATOM 664 O O . SER A 1 83 ? 6.855 -20.172 4.75 1 98.56 83 SER A O 1
ATOM 666 N N . THR A 1 84 ? 6.547 -21.625 3.084 1 98.5 84 THR A N 1
ATOM 667 C CA . THR A 1 84 ? 7.645 -22.469 3.551 1 98.5 84 THR A CA 1
ATOM 668 C C . THR A 1 84 ? 8.992 -21.812 3.266 1 98.5 84 THR A C 1
ATOM 670 O O . THR A 1 84 ? 9.078 -20.906 2.422 1 98.5 84 THR A O 1
ATOM 673 N N . ASP A 1 85 ? 10.055 -22.266 3.924 1 98.06 85 ASP A N 1
ATOM 674 C CA . ASP A 1 85 ? 11.367 -21.641 3.854 1 98.06 85 ASP A CA 1
ATOM 675 C C . ASP A 1 85 ? 11.938 -21.719 2.439 1 98.06 85 ASP A C 1
ATOM 677 O O . ASP A 1 85 ? 12.703 -20.844 2.023 1 98.06 85 ASP A O 1
ATOM 681 N N . GLN A 1 86 ? 11.555 -22.719 1.706 1 97.44 86 GLN A N 1
ATOM 682 C CA . GLN A 1 86 ? 12.109 -22.922 0.371 1 97.44 86 GLN A CA 1
ATOM 683 C C . GLN A 1 86 ? 11.773 -21.75 -0.546 1 97.44 86 GLN A C 1
ATOM 685 O O . GLN A 1 86 ? 12.516 -21.453 -1.489 1 97.44 86 GLN A O 1
ATOM 690 N N . TYR A 1 87 ? 10.688 -20.969 -0.243 1 98.56 87 TYR A N 1
ATOM 691 C CA . TYR A 1 87 ? 10.258 -19.922 -1.169 1 98.56 87 TYR A CA 1
ATOM 692 C C . TYR A 1 87 ? 10.562 -18.547 -0.617 1 98.56 87 TYR A C 1
ATOM 694 O O . TYR A 1 87 ? 10.336 -17.531 -1.29 1 98.56 87 TYR A O 1
ATOM 702 N N . LYS A 1 88 ? 11.094 -18.438 0.6 1 97.31 88 LYS A N 1
ATOM 703 C CA . LYS A 1 88 ? 11.375 -17.141 1.204 1 97.31 88 LYS A CA 1
ATOM 704 C C . LYS A 1 88 ? 12.336 -16.328 0.341 1 97.31 88 LYS A C 1
ATOM 706 O O . LYS A 1 88 ? 12.086 -15.164 0.039 1 97.31 88 LYS A O 1
ATOM 711 N N . ASN A 1 89 ? 13.383 -16.953 -0.103 1 95.81 89 ASN A N 1
ATOM 712 C CA . ASN A 1 89 ? 14.367 -16.281 -0.938 1 95.81 89 ASN A CA 1
ATOM 713 C C . ASN A 1 89 ? 13.797 -15.938 -2.312 1 95.81 89 ASN A C 1
ATOM 715 O O . ASN A 1 89 ? 14.148 -14.914 -2.902 1 95.81 89 ASN A O 1
ATOM 719 N N . VAL A 1 90 ? 12.977 -16.781 -2.814 1 97.62 90 VAL A N 1
ATOM 720 C CA . VAL A 1 90 ? 12.328 -16.531 -4.098 1 97.62 90 VAL A CA 1
ATOM 721 C C . VAL A 1 90 ? 11.531 -15.227 -4.023 1 97.62 90 VAL A C 1
ATOM 723 O O . VAL A 1 90 ? 11.758 -14.305 -4.809 1 97.62 90 VAL A O 1
ATOM 726 N N . PHE A 1 91 ? 10.664 -15.109 -3.016 1 97.31 91 PHE A N 1
ATOM 727 C CA . PHE A 1 91 ? 9.836 -13.914 -2.877 1 97.31 91 PHE A CA 1
ATOM 728 C C . PHE A 1 91 ? 10.695 -12.68 -2.635 1 97.31 91 PHE A C 1
ATOM 730 O O . PHE A 1 91 ? 10.422 -11.609 -3.182 1 97.31 91 PHE A O 1
ATOM 737 N N . SER A 1 92 ? 11.719 -12.836 -1.861 1 93.38 92 SER A N 1
ATOM 738 C CA . SER A 1 92 ? 12.578 -11.695 -1.533 1 93.38 92 SER A CA 1
ATOM 739 C C . SER A 1 92 ? 13.367 -11.234 -2.75 1 93.38 92 SER A C 1
ATOM 741 O O . SER A 1 92 ? 13.859 -10.102 -2.783 1 93.38 92 SER A O 1
ATOM 743 N N . SER A 1 93 ? 13.508 -12.031 -3.752 1 93.06 93 SER A N 1
ATOM 744 C CA . SER A 1 93 ? 14.32 -11.703 -4.918 1 93.06 93 SER A CA 1
ATOM 745 C C . SER A 1 93 ? 13.477 -11.102 -6.031 1 93.06 93 SER A C 1
ATOM 747 O O . SER A 1 93 ? 14.008 -10.523 -6.98 1 93.06 93 SER A O 1
ATOM 749 N N . LEU A 1 94 ? 12.18 -11.297 -5.992 1 96.12 94 LEU A N 1
ATOM 750 C CA . LEU A 1 94 ? 11.297 -10.789 -7.035 1 96.12 94 LEU A CA 1
ATOM 751 C C . LEU A 1 94 ? 11.258 -9.266 -7.027 1 96.12 94 LEU A C 1
ATOM 753 O O . LEU A 1 94 ? 11.078 -8.656 -5.973 1 96.12 94 LEU A O 1
ATOM 757 N N . LYS A 1 95 ? 11.359 -8.656 -8.203 1 93.62 95 LYS A N 1
ATOM 758 C CA . LYS A 1 95 ? 11.383 -7.203 -8.312 1 93.62 95 LYS A CA 1
ATOM 759 C C . LYS A 1 95 ? 10.008 -6.66 -8.703 1 93.62 95 LYS A C 1
ATOM 761 O O . LYS A 1 95 ? 9.719 -5.484 -8.484 1 93.62 95 LYS A O 1
ATOM 766 N N . LYS A 1 96 ? 9.164 -7.539 -9.266 1 96.25 96 LYS A N 1
ATOM 767 C CA . LYS A 1 96 ? 7.805 -7.168 -9.633 1 96.25 96 LYS A CA 1
ATOM 768 C C . LYS A 1 96 ? 6.852 -7.344 -8.453 1 96.25 96 LYS A C 1
ATOM 770 O O . LYS A 1 96 ? 7.098 -8.164 -7.566 1 96.25 96 LYS A O 1
ATOM 775 N N . PRO A 1 97 ? 5.723 -6.57 -8.438 1 98.12 97 PRO A N 1
ATOM 776 C CA . PRO A 1 97 ? 4.766 -6.691 -7.332 1 98.12 97 PRO A CA 1
ATOM 777 C C . PRO A 1 97 ? 4.188 -8.102 -7.203 1 98.12 97 PRO A C 1
ATOM 779 O O . PRO A 1 97 ? 3.855 -8.727 -8.211 1 98.12 97 PRO A O 1
ATOM 782 N N . VAL A 1 98 ? 4.133 -8.57 -5.988 1 98.81 98 VAL A N 1
ATOM 783 C CA . VAL A 1 98 ? 3.475 -9.828 -5.648 1 98.81 98 VAL A CA 1
ATOM 784 C C . VAL A 1 98 ? 2.273 -9.555 -4.746 1 98.81 98 VAL A C 1
ATOM 786 O O . VAL A 1 98 ? 2.406 -8.914 -3.699 1 98.81 98 VAL A O 1
ATOM 789 N N . PHE A 1 99 ? 1.136 -10.062 -5.16 1 98.88 99 PHE A N 1
ATOM 790 C CA . PHE A 1 99 ? -0.065 -9.891 -4.352 1 98.88 99 PHE A CA 1
ATOM 791 C C . PHE A 1 99 ? -0.583 -11.242 -3.865 1 98.88 99 PHE A C 1
ATOM 793 O O . PHE A 1 99 ? -0.629 -12.203 -4.629 1 98.88 99 PHE A O 1
ATOM 800 N N . PHE A 1 100 ? -0.978 -11.258 -2.619 1 98.88 100 PHE A N 1
ATOM 801 C CA . PHE A 1 100 ? -1.604 -12.414 -1.985 1 98.88 100 PHE A CA 1
ATOM 802 C C . PHE A 1 100 ? -3.104 -12.195 -1.825 1 98.88 100 PHE A C 1
ATOM 804 O O . PHE A 1 100 ? -3.533 -11.383 -1.005 1 98.88 100 PHE A O 1
ATOM 811 N N . ILE A 1 101 ? -3.902 -12.938 -2.615 1 98.56 101 ILE A N 1
ATOM 812 C CA . ILE A 1 101 ? -5.34 -12.703 -2.715 1 98.56 101 ILE A CA 1
ATOM 813 C C . ILE A 1 101 ? -6.066 -13.508 -1.641 1 98.56 101 ILE A C 1
ATOM 815 O O . ILE A 1 101 ? -6.027 -14.742 -1.649 1 98.56 101 ILE A O 1
ATOM 819 N N . GLY A 1 102 ? -6.695 -12.812 -0.738 1 96.62 102 GLY A N 1
ATOM 820 C CA . GLY A 1 102 ? -7.457 -13.477 0.309 1 96.62 102 GLY A CA 1
ATOM 821 C C . GLY A 1 102 ? -6.617 -13.836 1.521 1 96.62 102 GLY A C 1
ATOM 822 O O . GLY A 1 102 ? -6.906 -14.805 2.223 1 96.62 102 GLY A O 1
ATOM 823 N N . LEU A 1 103 ? -5.547 -13.219 1.718 1 97.19 103 LEU A N 1
ATOM 824 C CA . LEU A 1 103 ? -4.668 -13.508 2.846 1 97.19 103 LEU A CA 1
ATOM 825 C C . LEU A 1 103 ? -5.383 -13.258 4.168 1 97.19 103 LEU A C 1
ATOM 827 O O . LEU A 1 103 ? -5.344 -14.094 5.07 1 97.19 103 LEU A O 1
ATOM 831 N N . GLN A 1 104 ? -6.129 -12.328 4.262 1 91.25 104 GLN A N 1
ATOM 832 C CA . GLN A 1 104 ? -6.949 -11.969 5.414 1 91.25 104 GLN A CA 1
ATOM 833 C C . GLN A 1 104 ? -6.363 -12.531 6.703 1 91.25 104 GLN A C 1
ATOM 835 O O . GLN A 1 104 ? -5.852 -13.656 6.723 1 91.25 104 GLN A O 1
ATOM 840 N N . ASP A 1 105 ? -6.195 -11.914 7.809 1 91.31 105 ASP A N 1
ATOM 841 C CA . ASP A 1 105 ? -5.879 -12.273 9.188 1 91.31 105 ASP A CA 1
ATOM 842 C C . ASP A 1 105 ? -4.406 -12.656 9.336 1 91.31 105 ASP A C 1
ATOM 844 O O . ASP A 1 105 ? -3.99 -13.148 10.383 1 91.31 105 ASP A O 1
ATOM 848 N N . LYS A 1 106 ? -3.613 -12.648 8.273 1 95.25 106 LYS A N 1
ATOM 849 C CA . LYS A 1 106 ? -2.168 -12.859 8.336 1 95.25 106 LYS A CA 1
ATOM 850 C C . LYS A 1 106 ? -1.42 -11.719 7.641 1 95.25 106 LYS A C 1
ATOM 852 O O . LYS A 1 106 ? -1.933 -11.117 6.699 1 95.25 106 LYS A O 1
ATOM 857 N N . SER A 1 107 ? -0.239 -11.5 8.133 1 94.69 107 SER A N 1
ATOM 858 C CA . SER A 1 107 ? 0.629 -10.523 7.477 1 94.69 107 SER A CA 1
ATOM 859 C C . SER A 1 107 ? 1.343 -11.148 6.277 1 94.69 107 SER A C 1
ATOM 861 O O . SER A 1 107 ? 1.792 -12.289 6.34 1 94.69 107 SER A O 1
ATOM 863 N N . TYR A 1 108 ? 1.525 -10.328 5.246 1 95.94 108 TYR A N 1
ATOM 864 C CA . TYR A 1 108 ? 2.268 -10.797 4.082 1 95.94 108 TYR A CA 1
ATOM 865 C C . TYR A 1 108 ? 3.693 -11.18 4.461 1 95.94 108 TYR A C 1
ATOM 867 O O . TYR A 1 108 ? 4.359 -11.914 3.732 1 95.94 108 TYR A O 1
ATOM 875 N N . SER A 1 109 ? 4.18 -10.727 5.582 1 94.38 109 SER A N 1
ATOM 876 C CA . SER A 1 109 ? 5.566 -10.914 5.992 1 94.38 109 SER A CA 1
ATOM 877 C C . SER A 1 109 ? 5.879 -12.398 6.199 1 94.38 109 SER A C 1
ATOM 879 O O . SER A 1 109 ? 7.043 -12.805 6.16 1 94.38 109 SER A O 1
ATOM 881 N N . ILE A 1 110 ? 4.887 -13.211 6.445 1 96.94 110 ILE A N 1
ATOM 882 C CA . ILE A 1 110 ? 5.102 -14.633 6.691 1 96.94 110 ILE A CA 1
ATOM 883 C C . ILE A 1 110 ? 5.699 -15.281 5.445 1 96.94 110 ILE A C 1
ATOM 885 O O . ILE A 1 110 ? 6.281 -16.359 5.523 1 96.94 110 ILE A O 1
ATOM 889 N N . PHE A 1 111 ? 5.602 -14.625 4.258 1 97.75 111 PHE A N 1
ATOM 890 C CA . PHE A 1 111 ? 6.082 -15.203 3.006 1 97.75 111 PHE A CA 1
ATOM 891 C C . PHE A 1 111 ? 7.543 -14.844 2.773 1 97.75 111 PHE A C 1
ATOM 893 O O . PHE A 1 111 ? 8.203 -15.438 1.912 1 97.75 111 PHE A O 1
ATOM 900 N N . ILE A 1 112 ? 8.055 -13.898 3.588 1 95 112 ILE A N 1
ATOM 901 C CA . ILE A 1 112 ? 9.43 -13.477 3.361 1 95 112 ILE A CA 1
ATOM 902 C C . ILE A 1 112 ? 10.242 -13.625 4.648 1 95 112 ILE A C 1
ATOM 904 O O . ILE A 1 112 ? 11.445 -13.352 4.672 1 95 112 ILE A O 1
ATOM 908 N N . THR A 1 113 ? 9.61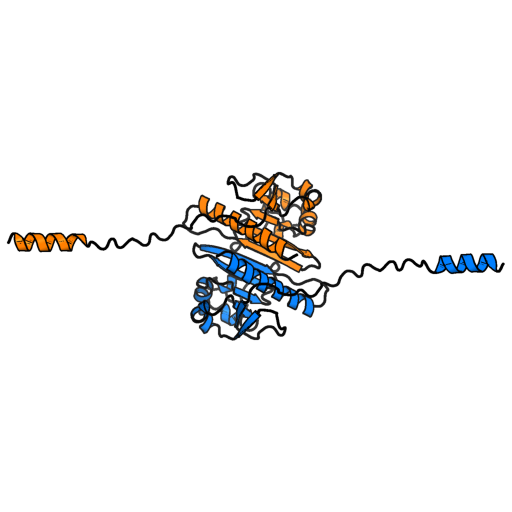7 -14 5.727 1 94.5 113 THR A N 1
ATOM 909 C CA . THR A 1 113 ? 10.305 -14.203 6.996 1 94.5 113 THR A CA 1
ATOM 910 C C . THR A 1 113 ? 10.594 -15.688 7.223 1 94.5 113 THR A C 1
ATOM 912 O O . THR A 1 113 ? 9.68 -16.516 7.219 1 94.5 113 THR A O 1
ATOM 915 N N . LYS A 1 114 ? 11.836 -15.984 7.496 1 95.81 114 LYS A N 1
ATOM 916 C CA . LYS A 1 114 ? 12.227 -17.375 7.707 1 95.81 114 LYS A CA 1
ATOM 917 C C . LYS A 1 114 ? 11.625 -17.922 9 1 95.81 114 LYS A C 1
ATOM 919 O O . LYS A 1 114 ? 11.516 -17.203 9.992 1 95.81 114 LYS A O 1
ATOM 924 N N . GLY A 1 115 ? 11.234 -19.219 8.984 1 96.38 115 GLY A N 1
ATOM 925 C CA . GLY A 1 115 ? 10.828 -19.938 10.188 1 96.38 115 GLY A CA 1
ATOM 926 C C . GLY A 1 115 ? 9.367 -19.734 10.531 1 96.38 115 GLY A C 1
ATOM 927 O O . GLY A 1 115 ? 8.891 -20.219 11.562 1 96.38 115 GLY A O 1
ATOM 928 N N . ILE A 1 116 ? 8.648 -18.984 9.711 1 96.75 116 ILE A N 1
ATOM 929 C CA . ILE A 1 116 ? 7.234 -18.75 9.977 1 96.75 116 ILE A CA 1
ATOM 930 C C . ILE A 1 116 ? 6.402 -19.266 8.805 1 96.75 116 ILE A C 1
ATOM 932 O O . ILE A 1 116 ? 6.617 -18.859 7.656 1 96.75 116 ILE A O 1
ATOM 936 N N . GLU A 1 117 ? 5.43 -20.109 9.047 1 97.81 117 GLU A N 1
ATOM 937 C CA . GLU A 1 117 ? 4.555 -20.656 8.016 1 97.81 117 GLU A CA 1
ATOM 938 C C . GLU A 1 117 ? 3.107 -20.219 8.234 1 97.81 117 GLU A C 1
ATOM 940 O O . GLU A 1 117 ? 2.713 -19.891 9.359 1 97.81 117 GLU A O 1
ATOM 945 N N . TYR A 1 118 ? 2.352 -20.312 7.195 1 98.12 118 TYR A N 1
ATOM 946 C CA . TYR A 1 118 ? 1.004 -19.766 7.145 1 98.12 118 TYR A CA 1
ATOM 947 C C . TYR A 1 118 ? 0.124 -20.359 8.234 1 98.12 118 TYR A C 1
ATOM 949 O O . TYR A 1 118 ? -0.454 -19.641 9.047 1 98.12 118 TYR A O 1
ATOM 957 N N . ASN A 1 119 ? 0.05 -21.641 8.375 1 97.5 119 ASN A N 1
ATOM 958 C CA . ASN A 1 119 ? -0.878 -22.297 9.289 1 97.5 119 ASN A CA 1
ATOM 959 C C . ASN A 1 119 ? -0.479 -22.078 10.75 1 97.5 119 ASN A C 1
ATOM 961 O O . ASN A 1 119 ? -1.334 -22.078 11.633 1 97.5 119 ASN A O 1
ATOM 965 N N . SER A 1 120 ? 0.799 -21.781 11.023 1 96 120 SER A N 1
ATOM 966 C CA . SER A 1 120 ? 1.281 -21.656 12.398 1 96 120 SER A CA 1
ATOM 967 C C . SER A 1 120 ? 1.463 -20.188 12.773 1 96 120 SER A C 1
ATOM 969 O O . SER A 1 120 ? 1.761 -19.875 13.93 1 96 120 SER A O 1
ATOM 971 N N . ALA A 1 121 ? 1.283 -19.344 11.852 1 96.12 121 ALA A N 1
ATOM 972 C CA . ALA A 1 121 ? 1.516 -17.922 12.109 1 96.12 121 ALA A CA 1
ATOM 973 C C . ALA A 1 121 ? 0.415 -17.328 12.992 1 96.12 121 ALA A C 1
ATOM 975 O O . ALA A 1 121 ? -0.739 -17.766 12.922 1 96.12 121 ALA A O 1
ATOM 976 N N . ARG A 1 122 ? 0.812 -16.344 13.742 1 92.5 122 ARG A N 1
ATOM 977 C CA . ARG A 1 122 ? -0.156 -15.641 14.57 1 92.5 122 ARG A CA 1
ATOM 978 C C . ARG A 1 122 ? -1.133 -14.844 13.711 1 92.5 122 ARG A C 1
ATOM 980 O O . ARG A 1 122 ? -0.766 -14.336 12.648 1 92.5 122 ARG A O 1
ATOM 987 N N . LYS A 1 123 ? -2.285 -14.789 14.258 1 93.19 123 LYS A N 1
ATOM 988 C CA . LYS A 1 123 ? -3.307 -13.984 13.586 1 93.19 123 LYS A CA 1
ATOM 989 C C . LYS A 1 123 ? -3.008 -12.5 13.711 1 93.19 123 LYS A C 1
ATOM 991 O O . LYS A 1 123 ? -2.561 -12.031 14.758 1 93.19 123 LYS A O 1
ATOM 996 N N . ASP A 1 124 ? -3.223 -11.812 12.648 1 89.12 124 ASP A N 1
ATOM 997 C CA . ASP A 1 124 ? -3.191 -10.359 12.617 1 89.12 124 ASP A CA 1
ATOM 998 C C . ASP A 1 124 ? -4.566 -9.781 12.281 1 89.12 124 ASP A C 1
ATOM 1000 O O . ASP A 1 124 ? -4.949 -9.711 11.109 1 89.12 124 ASP A O 1
ATOM 1004 N N . VAL A 1 125 ? -5.289 -9.258 13.25 1 83 125 VAL A N 1
ATOM 1005 C CA . VAL A 1 125 ? -6.684 -8.852 13.109 1 83 125 VAL A CA 1
ATOM 1006 C C . VAL A 1 125 ? -6.77 -7.586 12.258 1 83 125 VAL A C 1
ATOM 1008 O O . VAL A 1 125 ? -7.828 -7.266 11.719 1 83 125 VAL A O 1
ATOM 1011 N N . ASN A 1 126 ? -5.684 -6.859 12.078 1 83.19 126 ASN A N 1
ATOM 1012 C CA . ASN A 1 126 ? -5.688 -5.605 11.328 1 83.19 126 ASN A CA 1
ATOM 1013 C C . ASN A 1 126 ? -5.254 -5.816 9.883 1 83.19 126 ASN A C 1
ATOM 1015 O O . ASN A 1 126 ? -5.195 -4.863 9.102 1 83.19 126 ASN A O 1
ATOM 1019 N N . ALA A 1 127 ? -4.98 -7.082 9.539 1 89.94 127 ALA A N 1
ATOM 1020 C CA . ALA A 1 127 ? -4.516 -7.383 8.188 1 89.94 127 ALA A CA 1
ATOM 1021 C C . ALA A 1 127 ? -5.625 -7.145 7.164 1 89.94 127 ALA A C 1
ATOM 1023 O O . ALA A 1 127 ? -6.789 -7.449 7.422 1 89.94 127 ALA A O 1
ATOM 1024 N N . MET A 1 128 ? -5.207 -6.582 6.039 1 92.5 128 MET A N 1
ATOM 1025 C CA . MET A 1 128 ? -6.141 -6.359 4.938 1 92.5 128 MET A CA 1
ATOM 1026 C C . MET A 1 128 ? -6.438 -7.66 4.203 1 92.5 128 MET A C 1
ATOM 1028 O O . MET A 1 128 ? -5.672 -8.625 4.301 1 92.5 128 MET A O 1
ATOM 1032 N N . TYR A 1 129 ? -7.598 -7.688 3.453 1 95.81 129 TYR A N 1
ATOM 1033 C CA . TYR A 1 129 ? -8.023 -8.867 2.713 1 95.81 129 TYR A CA 1
ATOM 1034 C C . TYR A 1 129 ? -6.961 -9.297 1.709 1 95.81 129 TYR A C 1
ATOM 1036 O O . TYR A 1 129 ? -6.625 -10.484 1.619 1 95.81 129 TYR A O 1
ATOM 1044 N N . THR A 1 130 ? -6.543 -8.359 0.863 1 97.62 130 THR A N 1
ATOM 1045 C CA . THR A 1 130 ? -5.465 -8.547 -0.099 1 97.62 130 THR A CA 1
ATOM 1046 C C . THR A 1 130 ? -4.242 -7.723 0.288 1 97.62 130 THR A C 1
ATOM 1048 O O . THR A 1 130 ? -4.367 -6.555 0.668 1 97.62 130 THR A O 1
ATOM 1051 N N . GLN A 1 131 ? -3.064 -8.344 0.294 1 97.75 131 GLN A N 1
ATOM 1052 C CA . GLN A 1 131 ? -1.805 -7.652 0.557 1 97.75 131 GLN A CA 1
ATOM 1053 C C . GLN A 1 131 ? -0.798 -7.902 -0.562 1 97.75 131 GLN A C 1
ATOM 1055 O O . GLN A 1 131 ? -0.807 -8.969 -1.187 1 97.75 131 GLN A O 1
ATOM 1060 N N . GLY A 1 132 ? 0.052 -6.906 -0.829 1 98.12 132 GLY A N 1
ATOM 1061 C CA . GLY A 1 132 ? 1.102 -7.023 -1.828 1 98.12 132 GLY A CA 1
ATOM 1062 C C . GLY A 1 132 ? 2.395 -6.344 -1.417 1 98.12 132 GLY A C 1
ATOM 1063 O O . GLY A 1 132 ? 2.418 -5.57 -0.456 1 98.12 132 GLY A O 1
ATOM 1064 N N . PHE A 1 133 ? 3.412 -6.668 -2.072 1 97.19 133 PHE A N 1
ATOM 1065 C CA . PHE A 1 133 ? 4.691 -6.004 -1.838 1 97.19 133 PHE A CA 1
ATOM 1066 C C . PHE A 1 133 ? 5.551 -6.031 -3.094 1 97.19 133 PHE A C 1
ATOM 1068 O O . PHE A 1 133 ? 5.293 -6.809 -4.016 1 97.19 133 PHE A O 1
ATOM 1075 N N . ALA A 1 134 ? 6.512 -5.133 -3.152 1 96 134 ALA A N 1
ATOM 1076 C CA . ALA A 1 134 ? 7.574 -5.125 -4.152 1 96 134 ALA A CA 1
ATOM 1077 C C . ALA A 1 134 ? 8.914 -4.738 -3.525 1 96 134 ALA A C 1
ATOM 1079 O O . ALA A 1 134 ? 8.969 -3.885 -2.639 1 96 134 ALA A O 1
ATOM 1080 N N . ASN A 1 135 ? 9.914 -5.453 -3.945 1 89.06 135 ASN A N 1
ATOM 1081 C CA . ASN A 1 135 ? 11.281 -5.109 -3.562 1 89.06 135 ASN A CA 1
ATOM 1082 C C . ASN A 1 135 ? 11.883 -4.074 -4.508 1 89.06 135 ASN A C 1
ATOM 1084 O O . ASN A 1 135 ? 11.93 -4.289 -5.723 1 89.06 135 ASN A O 1
ATOM 1088 N N . ILE A 1 136 ? 12.141 -2.926 -3.869 1 76.44 136 ILE A N 1
ATOM 1089 C CA . ILE A 1 136 ? 12.758 -1.896 -4.699 1 76.44 136 ILE A CA 1
ATOM 1090 C C . ILE A 1 136 ? 14.273 -1.96 -4.562 1 76.44 136 ILE A C 1
ATOM 1092 O O . ILE A 1 136 ? 14.797 -2.193 -3.471 1 76.44 136 ILE A O 1
ATOM 1096 N N . GLY A 1 137 ? 15.102 -2.668 -5.34 1 60.56 137 GLY A N 1
ATOM 1097 C CA . GLY A 1 137 ? 16.531 -2.9 -5.473 1 60.56 137 GLY A CA 1
ATOM 1098 C C . GLY A 1 137 ? 17.328 -2.361 -4.305 1 60.56 137 GLY A C 1
ATOM 1099 O O . GLY A 1 137 ? 18.344 -2.949 -3.918 1 60.56 137 GLY A O 1
ATOM 1100 N N . SER A 1 138 ? 17.188 -1.207 -3.787 1 56.47 138 SER A N 1
ATOM 1101 C CA . SER A 1 138 ? 18.078 -0.606 -2.789 1 56.47 138 SER A CA 1
ATOM 1102 C C . SER A 1 138 ? 17.625 -0.956 -1.375 1 56.47 138 SER A C 1
ATOM 1104 O O . SER A 1 138 ? 17.969 -0.255 -0.419 1 56.47 138 SER A O 1
ATOM 1106 N N . GLY A 1 139 ? 17 -2.086 -1.249 1 58.44 139 GLY A N 1
ATOM 1107 C CA . GLY A 1 139 ? 16.516 -2.43 0.08 1 58.44 139 GLY A CA 1
ATOM 1108 C C . GLY A 1 139 ? 15.242 -1.707 0.461 1 58.44 139 GLY A C 1
ATOM 1109 O O . GLY A 1 139 ? 14.602 -2.049 1.457 1 58.44 139 GLY A O 1
ATOM 1110 N N . GLU A 1 140 ? 14.953 -0.72 -0.39 1 65.94 140 GLU A N 1
ATOM 1111 C CA . GLU A 1 140 ? 13.656 -0.08 -0.196 1 65.94 140 GLU A CA 1
ATOM 1112 C C . GLU A 1 140 ? 12.516 -0.995 -0.639 1 65.94 140 GLU A C 1
ATOM 1114 O O . GLU A 1 140 ? 12.703 -1.85 -1.508 1 65.94 140 GLU A O 1
ATOM 1119 N N . GLY A 1 141 ? 11.398 -1.081 0.238 1 85.06 141 GLY A N 1
ATOM 1120 C CA . GLY A 1 141 ? 10.242 -1.888 -0.104 1 85.06 141 GLY A CA 1
ATOM 1121 C C . GLY A 1 141 ? 8.93 -1.131 0.016 1 85.06 141 GLY A C 1
ATOM 1122 O O . GLY A 1 141 ? 8.875 -0.084 0.665 1 85.06 141 GLY A O 1
ATOM 1123 N N . GLN A 1 142 ? 8.031 -1.503 -0.842 1 93.69 142 GLN A N 1
ATOM 1124 C CA . GLN A 1 142 ? 6.656 -1.023 -0.763 1 93.69 142 GLN A CA 1
ATOM 1125 C C . GLN A 1 142 ? 5.691 -2.17 -0.473 1 93.69 142 GLN A C 1
ATOM 1127 O O . GLN A 1 142 ? 5.926 -3.305 -0.892 1 93.69 142 GLN A O 1
ATOM 1132 N N . GLN A 1 143 ? 4.762 -1.836 0.311 1 96.19 143 GLN A N 1
ATOM 1133 C CA . GLN A 1 143 ? 3.691 -2.801 0.531 1 96.19 143 GLN A CA 1
ATOM 1134 C C . GLN A 1 143 ? 2.32 -2.148 0.372 1 96.19 143 GLN A C 1
ATOM 1136 O O . GLN A 1 143 ? 2.189 -0.931 0.502 1 96.19 143 GLN A O 1
ATOM 1141 N N . TRP A 1 144 ? 1.413 -2.951 0.011 1 97.25 144 TRP A N 1
ATOM 1142 C CA . TRP A 1 144 ? 0.041 -2.506 -0.206 1 97.25 144 TRP A CA 1
ATOM 1143 C C . TRP A 1 144 ? -0.947 -3.402 0.532 1 97.25 144 TRP A C 1
ATOM 1145 O O . TRP A 1 144 ? -0.724 -4.609 0.659 1 97.25 144 TRP A O 1
ATOM 1155 N N . GLY A 1 145 ? -1.957 -2.852 1.026 1 96.25 145 GLY A N 1
ATOM 1156 C CA . GLY A 1 145 ? -3.133 -3.539 1.538 1 96.25 145 GLY A CA 1
ATOM 1157 C C . GLY A 1 145 ? -4.43 -3.029 0.939 1 96.25 145 GLY A C 1
ATOM 1158 O O . GLY A 1 145 ? -4.625 -1.819 0.805 1 96.25 145 GLY A O 1
ATOM 1159 N N . ILE A 1 146 ? -5.281 -3.953 0.516 1 95.31 146 ILE A N 1
ATOM 1160 C CA . ILE A 1 146 ? -6.562 -3.619 -0.101 1 95.31 146 ILE A CA 1
ATOM 1161 C C . ILE A 1 146 ? -7.688 -4.363 0.612 1 95.31 146 ILE A C 1
ATOM 1163 O O . ILE A 1 146 ? -7.656 -5.59 0.724 1 95.31 146 ILE A O 1
ATOM 1167 N N . GLY A 1 147 ? -8.609 -3.596 1.135 1 92.5 147 GLY A N 1
ATOM 1168 C CA . GLY A 1 147 ? -9.758 -4.168 1.815 1 92.5 147 GLY A CA 1
ATOM 1169 C C . GLY A 1 147 ? -10.961 -4.359 0.906 1 92.5 147 GLY A C 1
ATOM 1170 O O . GLY A 1 147 ? -10.961 -3.883 -0.231 1 92.5 147 GLY A O 1
ATOM 1171 N N . LEU A 1 148 ? -11.938 -5.137 1.403 1 90.62 148 LEU A N 1
ATOM 1172 C CA . LEU A 1 148 ? -13.219 -5.301 0.734 1 90.62 148 LEU A CA 1
ATOM 1173 C C . LEU A 1 148 ? -14.266 -4.371 1.34 1 90.62 148 LEU A C 1
ATOM 1175 O O . LEU A 1 148 ? -14.133 -3.941 2.486 1 90.62 148 LEU A O 1
ATOM 1179 N N . SER A 1 149 ? -15.25 -4.051 0.44 1 83.62 149 SER A N 1
ATOM 1180 C CA . SER A 1 149 ? -16.344 -3.238 0.949 1 83.62 149 SER A CA 1
ATOM 1181 C C . SER A 1 149 ? -17.172 -4 1.988 1 83.62 149 SER A C 1
ATOM 1183 O O . SER A 1 149 ? -17.328 -5.219 1.885 1 83.62 149 SER A O 1
ATOM 1185 N N . ASN A 1 150 ? -17.656 -3.148 2.992 1 76.06 150 ASN A N 1
ATOM 1186 C CA . ASN A 1 150 ? -18.562 -3.723 3.992 1 76.06 150 ASN A CA 1
ATOM 1187 C C . ASN A 1 150 ? -20 -3.742 3.506 1 76.06 150 ASN A C 1
ATOM 1189 O O . ASN A 1 150 ? -20.5 -2.742 2.982 1 76.06 150 ASN A O 1
ATOM 1193 N N . GLY A 1 151 ? -20.766 -4.836 3.68 1 70.75 151 GLY A N 1
ATOM 1194 C CA . GLY A 1 151 ? -22.203 -4.91 3.518 1 70.75 151 GLY A CA 1
ATOM 1195 C C . GLY A 1 151 ? -22.641 -4.934 2.066 1 70.75 151 GLY A C 1
ATOM 1196 O O . GLY A 1 151 ? -23.828 -5.02 1.773 1 70.75 151 GLY A O 1
ATOM 1197 N N . GLY A 1 152 ? -21.812 -4.934 1.173 1 71.31 152 GLY A N 1
ATOM 1198 C CA . GLY A 1 152 ? -22.203 -4.918 -0.225 1 71.31 152 GLY A CA 1
ATOM 1199 C C . GLY A 1 152 ? -22.078 -6.27 -0.897 1 71.31 152 GLY A C 1
ATOM 1200 O O . GLY A 1 152 ? -22 -7.297 -0.222 1 71.31 152 GLY A O 1
ATOM 1201 N N . ASN A 1 153 ? -22.453 -6.262 -2.119 1 84.5 153 ASN A N 1
ATOM 1202 C CA . ASN A 1 153 ? -22.266 -7.449 -2.949 1 84.5 153 ASN A CA 1
ATOM 1203 C C . ASN A 1 153 ? -20.812 -7.906 -2.957 1 84.5 153 ASN A C 1
ATOM 1205 O O . ASN A 1 153 ? -19.938 -7.195 -3.449 1 84.5 153 ASN A O 1
ATOM 1209 N N . VAL A 1 154 ? -20.578 -9.07 -2.424 1 87.19 154 VAL A N 1
ATOM 1210 C CA . VAL A 1 154 ? -19.234 -9.609 -2.248 1 87.19 154 VAL A CA 1
ATOM 1211 C C . VAL A 1 154 ? -18.562 -9.773 -3.609 1 87.19 154 VAL A C 1
ATOM 1213 O O . VAL A 1 154 ? -17.375 -9.477 -3.76 1 87.19 154 VAL A O 1
ATOM 1216 N N . GLU A 1 155 ? -19.328 -10.234 -4.609 1 90.5 155 GLU A N 1
ATOM 1217 C CA . GLU A 1 155 ? -18.766 -10.43 -5.941 1 90.5 155 GLU A CA 1
ATOM 1218 C C . GLU A 1 155 ? -18.266 -9.117 -6.539 1 90.5 155 GLU A C 1
ATOM 1220 O O . GLU A 1 155 ? -17.188 -9.062 -7.129 1 90.5 155 GLU A O 1
ATOM 1225 N N . GLU A 1 156 ? -19.062 -8.117 -6.367 1 90 156 GLU A N 1
ATOM 1226 C CA . GLU A 1 156 ? -18.672 -6.801 -6.852 1 90 156 GLU A CA 1
ATOM 1227 C C . GLU A 1 156 ? -17.453 -6.277 -6.109 1 90 156 GLU A C 1
ATOM 1229 O O . GLU A 1 156 ? -16.547 -5.695 -6.719 1 90 156 GLU A O 1
ATOM 1234 N N . SER A 1 157 ? -17.469 -6.469 -4.82 1 91.81 157 SER A N 1
ATOM 1235 C CA . SER A 1 157 ? -16.344 -6.016 -4.008 1 91.81 157 SER A CA 1
ATOM 1236 C C . SER A 1 157 ? -15.047 -6.723 -4.414 1 91.81 157 SER A C 1
ATOM 1238 O O . SER A 1 157 ? -13.992 -6.094 -4.496 1 91.81 157 SER A O 1
ATOM 1240 N N . ILE A 1 158 ? -15.125 -7.98 -4.684 1 93.94 158 ILE A N 1
ATOM 1241 C CA . ILE A 1 158 ? -13.969 -8.773 -5.098 1 93.94 158 ILE A CA 1
ATOM 1242 C C . ILE A 1 158 ? -13.492 -8.305 -6.473 1 93.94 158 ILE A C 1
ATOM 1244 O O . ILE A 1 158 ? -12.289 -8.164 -6.703 1 93.94 158 ILE A O 1
ATOM 1248 N N . HIS A 1 159 ? -14.43 -8.07 -7.379 1 94.56 159 HIS A N 1
ATOM 1249 C CA . HIS A 1 159 ? -14.094 -7.535 -8.695 1 94.56 159 HIS A CA 1
ATOM 1250 C C . HIS A 1 159 ? -13.328 -6.223 -8.57 1 94.56 159 HIS A C 1
ATOM 1252 O O . HIS A 1 159 ? -12.273 -6.059 -9.188 1 94.56 159 HIS A O 1
ATOM 1258 N N . ASN A 1 160 ? -13.859 -5.316 -7.758 1 92.94 160 ASN A N 1
ATOM 1259 C CA . ASN A 1 160 ? -13.234 -4.012 -7.574 1 92.94 160 ASN A CA 1
ATOM 1260 C C . ASN A 1 160 ? -11.859 -4.141 -6.926 1 92.94 160 ASN A C 1
ATOM 1262 O O . ASN A 1 160 ? -10.938 -3.393 -7.266 1 92.94 160 ASN A O 1
ATOM 1266 N N . MET A 1 161 ? -11.703 -5.051 -5.984 1 95.12 161 MET A N 1
ATOM 1267 C CA . MET A 1 161 ? -10.406 -5.324 -5.371 1 95.12 161 MET A CA 1
ATOM 1268 C C . MET A 1 161 ? -9.375 -5.703 -6.426 1 95.12 161 MET A C 1
ATOM 1270 O O . MET A 1 161 ? -8.25 -5.195 -6.41 1 95.12 161 MET A O 1
ATOM 1274 N N . TYR A 1 162 ? -9.734 -6.555 -7.379 1 96.88 162 TYR A N 1
ATOM 1275 C CA . TYR A 1 162 ? -8.812 -6.93 -8.438 1 96.88 162 TYR A CA 1
ATOM 1276 C C . TYR A 1 162 ? -8.43 -5.723 -9.289 1 96.88 162 TYR A C 1
ATOM 1278 O O . TYR A 1 162 ? -7.281 -5.59 -9.719 1 96.88 162 TYR A O 1
ATOM 1286 N N . ILE A 1 163 ? -9.414 -4.859 -9.602 1 96.06 163 ILE A N 1
ATOM 1287 C CA . ILE A 1 163 ? -9.125 -3.656 -10.375 1 96.06 163 ILE A CA 1
ATOM 1288 C C . ILE A 1 163 ? -8.062 -2.824 -9.664 1 96.06 163 ILE A C 1
ATOM 1290 O O . ILE A 1 163 ? -7.105 -2.365 -10.281 1 96.06 163 ILE A O 1
ATOM 1294 N N . VAL A 1 164 ? -8.219 -2.658 -8.336 1 95.5 164 VAL A N 1
ATOM 1295 C CA . VAL A 1 164 ? -7.258 -1.879 -7.562 1 95.5 164 VAL A CA 1
ATOM 1296 C C . VAL A 1 164 ? -5.891 -2.557 -7.598 1 95.5 164 VAL A C 1
ATOM 1298 O O . VAL A 1 164 ? -4.859 -1.889 -7.727 1 95.5 164 VAL A O 1
ATOM 1301 N N . VAL A 1 165 ? -5.812 -3.859 -7.508 1 97.75 165 VAL A N 1
ATOM 1302 C CA . VAL A 1 165 ? -4.562 -4.605 -7.605 1 97.75 165 VAL A CA 1
ATOM 1303 C C . VAL A 1 165 ? -3.889 -4.312 -8.945 1 97.75 165 VAL A C 1
ATOM 1305 O O . VAL A 1 165 ? -2.703 -3.973 -8.984 1 97.75 165 VAL A O 1
ATOM 1308 N N . PHE A 1 166 ? -4.617 -4.398 -10.008 1 98.25 166 PHE A N 1
ATOM 1309 C CA . PHE A 1 166 ? -4.043 -4.199 -11.336 1 98.25 166 PHE A CA 1
ATOM 1310 C C . PHE A 1 166 ? -3.598 -2.752 -11.523 1 98.25 166 PHE A C 1
ATOM 1312 O O . PHE A 1 166 ? -2.547 -2.492 -12.109 1 98.25 166 PHE A O 1
ATOM 1319 N N . GLN A 1 167 ? -4.418 -1.803 -11.055 1 97.25 167 GLN A N 1
ATOM 1320 C CA . GLN A 1 167 ? -4.012 -0.402 -11.086 1 97.25 167 GLN A CA 1
ATOM 1321 C C . GLN A 1 167 ? -2.711 -0.187 -10.32 1 97.25 167 GLN A C 1
ATOM 1323 O O . GLN A 1 167 ? -1.832 0.551 -10.773 1 97.25 167 GLN A O 1
ATOM 1328 N N . THR A 1 168 ? -2.604 -0.842 -9.164 1 97.06 168 THR A N 1
ATOM 1329 C CA . THR A 1 168 ? -1.404 -0.729 -8.336 1 97.06 168 THR A CA 1
ATOM 1330 C C . THR A 1 168 ? -0.186 -1.276 -9.078 1 97.06 168 THR A C 1
ATOM 1332 O O . THR A 1 168 ? 0.872 -0.645 -9.094 1 97.06 168 THR A O 1
ATOM 1335 N N . ILE A 1 169 ? -0.334 -2.42 -9.703 1 98.12 169 ILE A N 1
ATOM 1336 C CA . ILE A 1 169 ? 0.755 -3.016 -10.469 1 98.12 169 ILE A CA 1
ATOM 1337 C C . ILE A 1 169 ? 1.143 -2.088 -11.625 1 98.12 169 ILE A C 1
ATOM 1339 O O . ILE A 1 169 ? 2.326 -1.825 -11.844 1 98.12 169 ILE A O 1
ATOM 1343 N N . ALA A 1 170 ? 0.134 -1.566 -12.359 1 97.75 170 ALA A N 1
ATOM 1344 C CA . ALA A 1 170 ? 0.393 -0.654 -13.469 1 97.75 170 ALA A CA 1
ATOM 1345 C C . ALA A 1 170 ? 1.131 0.594 -12.992 1 97.75 170 ALA A C 1
ATOM 1347 O O . ALA A 1 170 ? 2.102 1.026 -13.617 1 97.75 170 ALA A O 1
ATOM 1348 N N . ASP A 1 171 ? 0.631 1.208 -11.891 1 96.06 171 ASP A N 1
ATOM 1349 C CA . ASP A 1 171 ? 1.261 2.398 -11.328 1 96.06 171 ASP A CA 1
ATOM 1350 C C . ASP A 1 171 ? 2.715 2.127 -10.961 1 96.06 171 ASP A C 1
ATOM 1352 O O . ASP A 1 171 ? 3.6 2.938 -11.25 1 96.06 171 ASP A O 1
ATOM 1356 N N . TYR A 1 172 ? 2.961 1.016 -10.281 1 95.44 172 TYR A N 1
ATOM 1357 C CA . TYR A 1 172 ? 4.309 0.63 -9.875 1 95.44 172 TYR A CA 1
ATOM 1358 C C . TYR A 1 172 ? 5.234 0.533 -11.078 1 95.44 172 TYR A C 1
ATOM 1360 O O . TYR A 1 172 ? 6.348 1.061 -11.062 1 95.44 172 TYR A O 1
ATOM 1368 N N . LEU A 1 173 ? 4.77 -0.112 -12.125 1 95.38 173 LEU A N 1
ATOM 1369 C CA . LEU A 1 173 ? 5.57 -0.324 -13.32 1 95.38 173 LEU A CA 1
ATOM 1370 C C . LEU A 1 173 ? 5.836 0.995 -14.039 1 95.38 173 LEU A C 1
ATOM 1372 O O . LEU A 1 173 ? 6.883 1.161 -14.672 1 95.38 173 LEU A O 1
ATOM 1376 N N . ASN A 1 174 ? 4.945 1.925 -13.938 1 92.75 174 ASN A N 1
ATOM 1377 C CA . ASN A 1 174 ? 5.066 3.211 -14.617 1 92.75 174 ASN A CA 1
ATOM 1378 C C . ASN A 1 174 ? 6.098 4.109 -13.93 1 92.75 174 ASN A C 1
ATOM 1380 O O . ASN A 1 174 ? 6.551 5.098 -14.516 1 92.75 174 ASN A O 1
ATOM 1384 N N . ARG A 1 175 ? 6.406 3.881 -12.703 1 85.88 175 ARG A N 1
ATOM 1385 C CA . ARG A 1 175 ? 7.352 4.691 -11.945 1 85.88 175 ARG A CA 1
ATOM 1386 C C . ARG A 1 175 ? 8.789 4.355 -12.32 1 85.88 175 ARG A C 1
ATOM 1388 O O . ARG A 1 175 ? 9.703 5.141 -12.062 1 85.88 175 ARG A O 1
ATOM 1395 N N . GLY A 1 176 ? 9.164 3.184 -12.812 1 68.19 176 GLY A N 1
ATOM 1396 C CA . GLY A 1 176 ? 10.492 2.77 -13.227 1 68.19 176 GLY A CA 1
ATOM 1397 C C . GLY A 1 176 ? 10.758 3.023 -14.703 1 68.19 176 GLY A C 1
ATOM 1398 O O . GLY A 1 176 ? 11.852 3.453 -15.078 1 68.19 176 GLY A O 1
ATOM 1399 N N . MET B 1 1 ? 67.188 -5.258 -27.594 1 32.16 1 MET B N 1
ATOM 1400 C CA . MET B 1 1 ? 66.438 -5.188 -26.344 1 32.16 1 MET B CA 1
ATOM 1401 C C . MET B 1 1 ? 65.562 -3.936 -26.297 1 32.16 1 MET B C 1
ATOM 1403 O O . MET B 1 1 ? 64.688 -3.799 -25.438 1 32.16 1 MET B O 1
ATOM 1407 N N . LYS B 1 2 ? 65.938 -2.822 -27.047 1 46.75 2 LYS B N 1
ATOM 1408 C CA . LYS B 1 2 ? 65.188 -1.562 -27 1 46.75 2 LYS B CA 1
ATOM 1409 C C . LYS B 1 2 ? 63.844 -1.688 -27.688 1 46.75 2 LYS B C 1
ATOM 1411 O O . LYS B 1 2 ? 62.844 -1.082 -27.266 1 46.75 2 LYS B O 1
ATOM 1416 N N . ARG B 1 3 ? 63.844 -2.227 -28.953 1 51.16 3 ARG B N 1
ATOM 1417 C CA . ARG B 1 3 ? 62.562 -2.26 -29.672 1 51.16 3 ARG B CA 1
ATOM 1418 C C . ARG B 1 3 ? 61.562 -3.17 -28.984 1 51.16 3 ARG B C 1
ATOM 1420 O O . ARG B 1 3 ? 60.344 -2.967 -29.109 1 51.16 3 ARG B O 1
ATOM 1427 N N . LEU B 1 4 ? 62.094 -4.277 -28.406 1 47.22 4 LEU B N 1
ATOM 1428 C CA . LEU B 1 4 ? 61.219 -5.129 -27.641 1 47.22 4 LEU B CA 1
ATOM 1429 C C . LEU B 1 4 ? 60.688 -4.395 -26.406 1 47.22 4 LEU B C 1
ATOM 1431 O O . LEU B 1 4 ? 59.531 -4.613 -26 1 47.22 4 LEU B O 1
ATOM 1435 N N . SER B 1 5 ? 61.438 -3.293 -25.969 1 48.66 5 SER B N 1
ATOM 1436 C CA . SER B 1 5 ? 60.969 -2.553 -24.797 1 48.66 5 SER B CA 1
ATOM 1437 C C . SER B 1 5 ? 59.781 -1.695 -25.141 1 48.66 5 SER B C 1
ATOM 1439 O O . SER B 1 5 ? 58.906 -1.47 -24.297 1 48.66 5 SER B O 1
ATOM 1441 N N . TYR B 1 6 ? 59.719 -1.216 -26.422 1 48.84 6 TYR B N 1
ATOM 1442 C CA . TYR B 1 6 ? 58.562 -0.358 -26.734 1 48.84 6 TYR B CA 1
ATOM 1443 C C . TYR B 1 6 ? 57.281 -1.165 -26.797 1 48.84 6 TYR B C 1
ATOM 1445 O O . TYR B 1 6 ? 56.188 -0.642 -26.516 1 48.84 6 TYR B O 1
ATOM 1453 N N . PHE B 1 7 ? 57.406 -2.496 -27.312 1 44.66 7 PHE B N 1
ATOM 1454 C CA . PHE B 1 7 ? 56.188 -3.258 -27.438 1 44.66 7 PHE B CA 1
ATOM 1455 C C . PHE B 1 7 ? 55.625 -3.623 -26.062 1 44.66 7 PHE B C 1
ATOM 1457 O O . PHE B 1 7 ? 54.438 -3.781 -25.891 1 44.66 7 PHE B O 1
ATOM 1464 N N . LEU B 1 8 ? 56.562 -3.885 -25.016 1 45.47 8 LEU B N 1
ATOM 1465 C CA . LEU B 1 8 ? 56.062 -4.246 -23.703 1 45.47 8 LEU B CA 1
ATOM 1466 C C . LEU B 1 8 ? 55.312 -3.07 -23.078 1 45.47 8 LEU B C 1
ATOM 1468 O O . LEU B 1 8 ? 54.312 -3.262 -22.359 1 45.47 8 LEU B O 1
ATOM 1472 N N . VAL B 1 9 ? 55.875 -1.824 -23.266 1 45.44 9 VAL B N 1
ATOM 1473 C CA . VAL B 1 9 ? 55.25 -0.704 -22.562 1 45.44 9 VAL B CA 1
ATOM 1474 C C . VAL B 1 9 ? 53.844 -0.45 -23.141 1 45.44 9 VAL B C 1
ATOM 1476 O O . VAL B 1 9 ? 52.969 0.052 -22.453 1 45.44 9 VAL B O 1
ATOM 1479 N N . PHE B 1 10 ? 53.656 -0.747 -24.469 1 45.5 10 PHE B N 1
ATOM 1480 C CA . PHE B 1 10 ? 52.344 -0.409 -24.969 1 45.5 10 PHE B CA 1
ATOM 1481 C C . PHE B 1 10 ? 51.281 -1.345 -24.375 1 45.5 10 PHE B C 1
ATOM 1483 O O . PHE B 1 10 ? 50.094 -1.028 -24.391 1 45.5 10 PHE B O 1
ATOM 1490 N N . ILE B 1 11 ? 51.75 -2.666 -24.156 1 44.56 11 ILE B N 1
ATOM 1491 C CA . ILE B 1 11 ? 50.688 -3.568 -23.688 1 44.56 11 ILE B CA 1
ATOM 1492 C C . ILE B 1 11 ? 50.281 -3.168 -22.281 1 44.56 11 ILE B C 1
ATOM 1494 O O . ILE B 1 11 ? 49.219 -3.613 -21.797 1 44.56 11 ILE B O 1
ATOM 1498 N N . LEU B 1 12 ? 51.25 -2.553 -21.5 1 39.47 12 LEU B N 1
ATOM 1499 C CA . LEU B 1 12 ? 50.781 -2.385 -20.125 1 39.47 12 LEU B CA 1
ATOM 1500 C C . LEU B 1 12 ? 49.531 -1.51 -20.078 1 39.47 12 LEU B C 1
ATOM 1502 O O . LEU B 1 12 ? 48.75 -1.578 -19.109 1 39.47 12 LEU B O 1
ATOM 1506 N N . ILE B 1 13 ? 49.5 -0.536 -20.969 1 39.84 13 ILE B N 1
ATOM 1507 C CA . ILE B 1 13 ? 48.5 0.463 -20.609 1 39.84 13 ILE B CA 1
ATOM 1508 C C . ILE B 1 13 ? 47.094 -0.14 -20.75 1 39.84 13 ILE B C 1
ATOM 1510 O O . ILE B 1 13 ? 46.094 0.551 -20.547 1 39.84 13 ILE B O 1
ATOM 1514 N N . CYS B 1 14 ? 47 -1.242 -21.516 1 35.41 14 CYS B N 1
ATOM 1515 C CA . CYS B 1 14 ? 45.594 -1.557 -21.578 1 35.41 14 CYS B CA 1
ATOM 1516 C C . CYS B 1 14 ? 45.031 -1.923 -20.203 1 35.41 14 CYS B C 1
ATOM 1518 O O . CYS B 1 14 ? 45.031 -3.096 -19.828 1 35.41 14 CYS B O 1
ATOM 1520 N N . LEU B 1 15 ? 45.812 -1.532 -19.109 1 33.78 15 LEU B N 1
ATOM 1521 C CA . LEU B 1 15 ? 45.094 -1.792 -17.859 1 33.78 15 LEU B CA 1
ATOM 1522 C C . LEU B 1 15 ? 43.625 -1.533 -18 1 33.78 15 LEU B C 1
ATOM 1524 O O . LEU B 1 15 ? 43.219 -0.51 -18.562 1 33.78 15 LEU B O 1
ATOM 1528 N N . VAL B 1 16 ? 42.875 -2.629 -18.109 1 33.78 16 VAL B N 1
ATOM 1529 C CA . VAL B 1 16 ? 41.438 -2.904 -17.906 1 33.78 16 VAL B CA 1
ATOM 1530 C C . VAL B 1 16 ? 40.906 -2.057 -16.766 1 33.78 16 VAL B C 1
ATOM 1532 O O . VAL B 1 16 ? 41.344 -2.184 -15.625 1 33.78 16 VAL B O 1
ATOM 1535 N N . SER B 1 17 ? 40.875 -0.682 -16.875 1 33.69 17 SER B N 1
ATOM 1536 C CA . SER B 1 17 ? 39.969 -0.004 -15.953 1 33.69 17 SER B CA 1
ATOM 1537 C C . SER B 1 17 ? 38.688 -0.827 -15.711 1 33.69 17 SER B C 1
ATOM 1539 O O . SER B 1 17 ? 37.875 -0.968 -16.609 1 33.69 17 SER B O 1
ATOM 1541 N N . ALA B 1 18 ? 38.875 -2.084 -15.281 1 32.84 18 ALA B N 1
ATOM 1542 C CA . ALA B 1 18 ? 37.656 -2.631 -14.703 1 32.84 18 ALA B CA 1
ATOM 1543 C C . ALA B 1 18 ? 36.875 -1.559 -13.945 1 32.84 18 ALA B C 1
ATOM 1545 O O . ALA B 1 18 ? 37.344 -1.033 -12.938 1 32.84 18 ALA B O 1
ATOM 1546 N N . GLY B 1 19 ? 36.312 -0.607 -14.648 1 33.12 19 GLY B N 1
ATOM 1547 C CA . GLY B 1 19 ? 35.312 0.217 -13.992 1 33.12 19 GLY B CA 1
ATOM 1548 C C . GLY B 1 19 ? 34.531 -0.521 -12.914 1 33.12 19 GLY B C 1
ATOM 1549 O O . GLY B 1 19 ? 33.969 -1.586 -13.172 1 33.12 19 GLY B O 1
ATOM 1550 N N . CYS B 1 20 ? 35.219 -0.69 -11.68 1 34.81 20 CYS B N 1
ATOM 1551 C CA . CYS B 1 20 ? 34.344 -1.014 -10.547 1 34.81 20 CYS B CA 1
ATOM 1552 C C . CYS B 1 20 ? 32.906 -0.602 -10.82 1 34.81 20 CYS B C 1
ATOM 1554 O O . CYS B 1 20 ? 32.656 0.56 -11.133 1 34.81 20 CYS B O 1
ATOM 1556 N N . ALA B 1 21 ? 32.125 -1.411 -11.406 1 31.89 21 ALA B N 1
ATOM 1557 C CA . ALA B 1 21 ? 30.688 -1.169 -11.203 1 31.89 21 ALA B CA 1
ATOM 1558 C C . ALA B 1 21 ? 30.422 -0.558 -9.828 1 31.89 21 ALA B C 1
ATOM 1560 O O . ALA B 1 21 ? 30.656 -1.201 -8.805 1 31.89 21 ALA B O 1
ATOM 1561 N N . LYS B 1 22 ? 30.875 0.705 -9.484 1 35.62 22 LYS B N 1
ATOM 1562 C CA . LYS B 1 22 ? 30.281 1.298 -8.289 1 35.62 22 LYS B CA 1
ATOM 1563 C C . LYS B 1 22 ? 28.859 0.784 -8.062 1 35.62 22 LYS B C 1
ATOM 1565 O O . LYS B 1 22 ? 28.062 0.739 -8.992 1 35.62 22 LYS B O 1
ATOM 1570 N N . ASP B 1 23 ? 28.641 -0.085 -7.215 1 38.84 23 ASP B N 1
ATOM 1571 C CA . ASP B 1 23 ? 27.297 -0.35 -6.684 1 38.84 23 ASP B CA 1
ATOM 1572 C C . ASP B 1 23 ? 26.406 0.875 -6.824 1 38.84 23 ASP B C 1
ATOM 1574 O O . ASP B 1 23 ? 26.734 1.954 -6.328 1 38.84 23 ASP B O 1
ATOM 1578 N N . LYS B 1 24 ? 25.844 1.249 -7.953 1 40.88 24 LYS B N 1
ATOM 1579 C CA . LYS B 1 24 ? 25 2.436 -8.109 1 40.88 24 LYS B CA 1
ATOM 1580 C C . LYS B 1 24 ? 24.359 2.834 -6.789 1 40.88 24 LYS B C 1
ATOM 1582 O O . LYS B 1 24 ? 23.562 2.076 -6.223 1 40.88 24 LYS B O 1
ATOM 1587 N N . GLU B 1 25 ? 24.859 3.467 -5.762 1 48.28 25 GLU B N 1
ATOM 1588 C CA . GLU B 1 25 ? 24.203 4.266 -4.734 1 48.28 25 GLU B CA 1
ATOM 1589 C C . GLU B 1 25 ? 22.859 4.793 -5.219 1 48.28 25 GLU B C 1
ATOM 1591 O O . GLU B 1 25 ? 22.719 5.176 -6.383 1 48.28 25 GLU B O 1
ATOM 1596 N N . GLY B 1 26 ? 21.859 4.414 -4.637 1 56.62 26 GLY B N 1
ATOM 1597 C CA . GLY B 1 26 ? 20.5 4.711 -5.047 1 56.62 26 GLY B CA 1
ATOM 1598 C C . GLY B 1 26 ? 20.312 6.133 -5.543 1 56.62 26 GLY B C 1
ATOM 1599 O O . GLY B 1 26 ? 20.844 7.074 -4.941 1 56.62 26 GLY B O 1
ATOM 1600 N N . GLU B 1 27 ? 20.219 6.34 -6.84 1 73.5 27 GLU B N 1
ATOM 1601 C CA . GLU B 1 27 ? 19.922 7.613 -7.496 1 73.5 27 GLU B CA 1
ATOM 1602 C C . GLU B 1 27 ? 18.766 8.328 -6.824 1 73.5 27 GLU B C 1
ATOM 1604 O O . GLU B 1 27 ? 17.828 7.688 -6.332 1 73.5 27 GLU B O 1
ATOM 1609 N N . LYS B 1 28 ? 19.062 9.672 -6.465 1 85.06 28 LYS B N 1
ATOM 1610 C CA . LYS B 1 28 ? 17.984 10.539 -6 1 85.06 28 LYS B CA 1
ATOM 1611 C C . LYS B 1 28 ? 16.859 10.609 -7.027 1 85.06 28 LYS B C 1
ATOM 1613 O O . LYS B 1 28 ? 17.094 11 -8.18 1 85.06 28 LYS B O 1
ATOM 1618 N N . LEU B 1 29 ? 15.742 10.188 -6.656 1 89.5 29 LEU B N 1
ATOM 1619 C CA . LEU B 1 29 ? 14.57 10.211 -7.52 1 89.5 29 LEU B CA 1
ATOM 1620 C C . LEU B 1 29 ? 13.992 11.617 -7.617 1 89.5 29 LEU B C 1
ATOM 1622 O O . LEU B 1 29 ? 14.281 12.477 -6.781 1 89.5 29 LEU B O 1
ATOM 1626 N N . GLU B 1 30 ? 13.273 11.867 -8.703 1 93.88 30 GLU B N 1
ATOM 1627 C CA . GLU B 1 30 ? 12.555 13.117 -8.891 1 93.88 30 GLU B CA 1
ATOM 1628 C C . GLU B 1 30 ? 11.062 12.875 -9.086 1 93.88 30 GLU B C 1
ATOM 1630 O O . GLU B 1 30 ? 10.664 11.898 -9.727 1 93.88 30 GLU B O 1
ATOM 1635 N N . TYR B 1 31 ? 10.297 13.711 -8.5 1 96.19 31 TYR B N 1
ATOM 1636 C CA . TYR B 1 31 ? 8.859 13.664 -8.727 1 96.19 31 TYR B CA 1
ATOM 1637 C C . TYR B 1 31 ? 8.469 14.445 -9.977 1 96.19 31 TYR B C 1
ATOM 1639 O O . TYR B 1 31 ? 8.711 15.656 -10.055 1 96.19 31 TYR B O 1
ATOM 1647 N N . ASN B 1 32 ? 7.82 13.797 -10.961 1 95.12 32 ASN B N 1
ATOM 1648 C CA . ASN B 1 32 ? 7.422 14.414 -12.219 1 95.12 32 ASN B CA 1
ATOM 1649 C C . ASN B 1 32 ? 5.922 14.281 -12.461 1 95.12 32 ASN B C 1
ATOM 1651 O O . ASN B 1 32 ? 5.465 14.336 -13.602 1 95.12 32 ASN B O 1
ATOM 1655 N N . GLY B 1 33 ? 5.184 14.023 -11.43 1 95.69 33 GLY B N 1
ATOM 1656 C CA . GLY B 1 33 ? 3.746 13.836 -11.547 1 95.69 33 GLY B CA 1
ATOM 1657 C C . GLY B 1 33 ? 2.971 15.141 -11.531 1 95.69 33 GLY B C 1
ATOM 1658 O O . GLY B 1 33 ? 3.545 16.219 -11.742 1 95.69 33 GLY B O 1
ATOM 1659 N N . ARG B 1 34 ? 1.646 15.039 -11.375 1 97.19 34 ARG B N 1
ATOM 1660 C CA . ARG B 1 34 ? 0.752 16.188 -11.352 1 97.19 34 ARG B CA 1
ATOM 1661 C C . ARG B 1 34 ? 1.073 17.109 -10.172 1 97.19 34 ARG B C 1
ATOM 1663 O O . ARG B 1 34 ? 1.707 16.688 -9.203 1 97.19 34 ARG B O 1
ATOM 1670 N N . ALA B 1 35 ? 0.575 18.344 -10.266 1 98.56 35 ALA B N 1
ATOM 1671 C CA . ALA B 1 35 ? 0.736 19.266 -9.141 1 98.56 35 ALA B CA 1
ATOM 1672 C C . ALA B 1 35 ? -0.058 18.797 -7.926 1 98.56 35 ALA B C 1
ATOM 1674 O O . ALA B 1 35 ? -1.204 18.359 -8.055 1 98.56 35 ALA B O 1
ATOM 1675 N N . LEU B 1 36 ? 0.556 18.812 -6.758 1 98.81 36 LEU B N 1
ATOM 1676 C CA . LEU B 1 36 ? -0.07 18.375 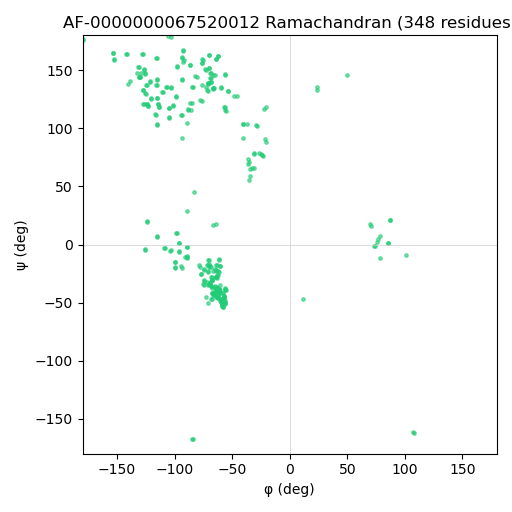-5.516 1 98.81 36 LEU B CA 1
ATOM 1677 C C . LEU B 1 36 ? -0.014 19.484 -4.465 1 98.81 36 LEU B C 1
ATOM 1679 O O . LEU B 1 36 ? 0.998 20.172 -4.34 1 98.81 36 LEU B O 1
ATOM 1683 N N . VAL B 1 37 ? -1.075 19.672 -3.783 1 98.88 37 VAL B N 1
ATOM 1684 C CA . VAL B 1 37 ? -1.092 20.422 -2.533 1 98.88 37 VAL B CA 1
ATOM 1685 C C . VAL B 1 37 ? -1.209 19.469 -1.353 1 98.88 37 VAL B C 1
ATOM 1687 O O . VAL B 1 37 ? -2.225 18.781 -1.198 1 98.88 37 VAL B O 1
ATOM 1690 N N . ILE B 1 38 ? -0.244 19.422 -0.5 1 98.94 38 ILE B N 1
ATOM 1691 C CA . ILE B 1 38 ? -0.169 18.438 0.584 1 98.94 38 ILE B CA 1
ATOM 1692 C C . ILE B 1 38 ? -0.307 19.156 1.928 1 98.94 38 ILE B C 1
ATOM 1694 O O . ILE B 1 38 ? 0.477 20.062 2.244 1 98.94 38 ILE B O 1
ATOM 1698 N N . GLY B 1 39 ? -1.364 18.828 2.713 1 98.88 39 GLY B N 1
ATOM 1699 C CA . GLY B 1 39 ? -1.444 19.297 4.09 1 98.88 39 GLY B CA 1
ATOM 1700 C C . GLY B 1 39 ? -0.447 18.609 5.008 1 98.88 39 GLY B C 1
ATOM 1701 O O . GLY B 1 39 ? -0.3 17.391 4.977 1 98.88 39 GLY B O 1
ATOM 1702 N N . VAL B 1 40 ? 0.244 19.375 5.793 1 98.94 40 VAL B N 1
ATOM 1703 C CA . VAL B 1 40 ? 1.268 18.812 6.668 1 98.94 40 VAL B CA 1
ATOM 1704 C C . VAL B 1 40 ? 0.984 19.203 8.117 1 98.94 40 VAL B C 1
ATOM 1706 O O . VAL B 1 40 ? 0.869 20.391 8.43 1 98.94 40 VAL B O 1
ATOM 1709 N N . VAL B 1 41 ? 0.808 18.266 8.984 1 98.94 41 VAL B N 1
ATOM 1710 C CA . VAL B 1 41 ? 0.779 18.484 10.43 1 98.94 41 VAL B CA 1
ATOM 1711 C C . VAL B 1 41 ? 2.17 18.25 11.016 1 98.94 41 VAL B C 1
ATOM 1713 O O . VAL B 1 41 ? 2.617 17.109 11.133 1 98.94 41 VAL B O 1
ATOM 1716 N N . GLY B 1 42 ? 2.836 19.328 11.508 1 98.69 42 GLY B N 1
ATOM 1717 C CA . GLY B 1 42 ? 4.223 19.281 11.938 1 98.69 42 GLY B CA 1
ATOM 1718 C C . GLY B 1 42 ? 5.168 19.984 10.984 1 98.69 42 GLY B C 1
ATOM 1719 O O . GLY B 1 42 ? 4.75 20.844 10.203 1 98.69 42 GLY B O 1
ATOM 1720 N N . GLU B 1 43 ? 6.434 19.688 11.07 1 97.94 43 GLU B N 1
ATOM 1721 C CA . GLU B 1 43 ? 7.434 20.328 10.219 1 97.94 43 GLU B CA 1
ATOM 1722 C C . GLU B 1 43 ? 7.422 19.719 8.812 1 97.94 43 GLU B C 1
ATOM 1724 O O . GLU B 1 43 ? 7.527 18.5 8.648 1 97.94 43 GLU B O 1
ATOM 1729 N N . LYS B 1 44 ? 7.242 20.531 7.812 1 98.12 44 LYS B N 1
ATOM 1730 C CA . LYS B 1 44 ? 7.254 20.047 6.438 1 98.12 44 LYS B CA 1
ATOM 1731 C C . LYS B 1 44 ? 8.625 19.484 6.066 1 98.12 44 LYS B C 1
ATOM 1733 O O . LYS B 1 44 ? 9.633 19.828 6.688 1 98.12 44 LYS B O 1
ATOM 1738 N N . PRO B 1 45 ? 8.695 18.625 5.012 1 97.31 45 PRO B N 1
ATOM 1739 C CA . PRO B 1 45 ? 9.992 18.141 4.531 1 97.31 45 PRO B CA 1
ATOM 1740 C C . PRO B 1 45 ? 10.938 19.297 4.156 1 97.31 45 PRO B C 1
ATOM 1742 O O . PRO B 1 45 ? 10.484 20.312 3.637 1 97.31 45 PRO B O 1
ATOM 1745 N N . LYS B 1 46 ? 12.156 19.062 4.383 1 94.56 46 LYS B N 1
ATOM 1746 C CA . LYS B 1 46 ? 13.164 20.094 4.141 1 94.56 46 LYS B CA 1
ATOM 1747 C C . LYS B 1 46 ? 13.438 20.25 2.646 1 94.56 46 LYS B C 1
ATOM 1749 O O . LYS B 1 46 ? 13.68 21.375 2.174 1 94.56 46 LYS B O 1
ATOM 1754 N N . ASP B 1 47 ? 13.367 19.234 1.934 1 94.38 47 ASP B N 1
ATOM 1755 C CA . ASP B 1 47 ? 13.609 19.266 0.496 1 94.38 47 ASP B CA 1
ATOM 1756 C C . ASP B 1 47 ? 12.484 19.984 -0.239 1 94.38 47 ASP B C 1
ATOM 1758 O O . ASP B 1 47 ? 11.359 20.062 0.262 1 94.38 47 ASP B O 1
ATOM 1762 N N . THR B 1 48 ? 12.875 20.547 -1.349 1 94.38 48 THR B N 1
ATOM 1763 C CA . THR B 1 48 ? 11.867 21.016 -2.301 1 94.38 48 THR B CA 1
ATOM 1764 C C . THR B 1 48 ? 11.578 19.938 -3.348 1 94.38 48 THR B C 1
ATOM 1766 O O . THR B 1 48 ? 12.484 19.219 -3.779 1 94.38 48 THR B O 1
ATOM 1769 N N . PHE B 1 49 ? 10.375 19.844 -3.689 1 96.88 49 PHE B N 1
ATOM 1770 C CA . PHE B 1 49 ? 9.938 18.875 -4.684 1 96.88 49 PHE B CA 1
ATOM 1771 C C . PHE B 1 49 ? 9.188 19.547 -5.816 1 96.88 49 PHE B C 1
ATOM 1773 O O . PHE B 1 49 ? 8.281 20.344 -5.574 1 96.88 49 PHE B O 1
ATOM 1780 N N . ARG B 1 50 ? 9.633 19.219 -6.992 1 96.81 50 ARG B N 1
ATOM 1781 C CA . ARG B 1 50 ? 8.93 19.75 -8.156 1 96.81 50 ARG B CA 1
ATOM 1782 C C . ARG B 1 50 ? 7.434 19.438 -8.086 1 96.81 50 ARG B C 1
ATOM 1784 O O . ARG B 1 50 ? 7.043 18.312 -7.75 1 96.81 50 ARG B O 1
ATOM 1791 N N . ASN B 1 51 ? 6.516 20.406 -8.312 1 98.12 51 ASN B N 1
ATOM 1792 C CA . ASN B 1 51 ? 5.07 20.266 -8.453 1 98.12 51 ASN B CA 1
ATOM 1793 C C . ASN B 1 51 ? 4.406 19.922 -7.125 1 98.12 51 ASN B C 1
ATOM 1795 O O . ASN B 1 51 ? 3.277 19.422 -7.098 1 98.12 51 ASN B O 1
ATOM 1799 N N . VAL B 1 52 ? 5.129 20.125 -5.969 1 98.75 52 VAL B N 1
ATOM 1800 C CA . VAL B 1 52 ? 4.531 19.812 -4.676 1 98.75 52 VAL B CA 1
ATOM 1801 C C . VAL B 1 52 ? 4.539 21.047 -3.787 1 98.75 52 VAL B C 1
ATOM 1803 O O . VAL B 1 52 ? 5.594 21.625 -3.527 1 98.75 52 VAL B O 1
ATOM 1806 N N . LYS B 1 53 ? 3.408 21.453 -3.406 1 98.56 53 LYS B N 1
ATOM 1807 C CA . LYS B 1 53 ? 3.24 22.547 -2.447 1 98.56 53 LYS B CA 1
ATOM 1808 C C . LYS B 1 53 ? 2.785 22.016 -1.09 1 98.56 53 LYS B C 1
ATOM 1810 O O . LYS B 1 53 ? 1.868 21.188 -1.015 1 98.56 53 LYS B O 1
ATOM 1815 N N . PHE B 1 54 ? 3.393 22.516 -0.03 1 98.69 54 PHE B N 1
ATOM 1816 C CA . PHE B 1 54 ? 3.016 22.109 1.321 1 98.69 54 PHE B CA 1
ATOM 1817 C C . PHE B 1 54 ? 2.172 23.188 1.989 1 98.69 54 PHE B C 1
ATOM 1819 O O . PHE B 1 54 ? 2.49 24.375 1.901 1 98.69 54 PHE B O 1
ATOM 1826 N N . GLU B 1 55 ? 1.156 22.797 2.607 1 98.5 55 GLU B N 1
ATOM 1827 C CA . GLU B 1 55 ? 0.331 23.656 3.453 1 98.5 55 GLU B CA 1
ATOM 1828 C C . GLU B 1 55 ? 0.357 23.188 4.906 1 98.5 55 GLU B C 1
ATOM 1830 O O . GLU B 1 55 ? -0.2 22.141 5.238 1 98.5 55 GLU B O 1
ATOM 1835 N N . GLU B 1 56 ? 0.961 24 5.727 1 98.06 56 GLU B N 1
ATOM 1836 C CA . GLU B 1 56 ? 1 23.641 7.145 1 98.06 56 GLU B CA 1
ATOM 1837 C C . GLU B 1 56 ? -0.379 23.781 7.781 1 98.06 56 GLU B C 1
ATOM 1839 O O . GLU B 1 56 ? -1.112 24.734 7.504 1 98.06 56 GLU B O 1
ATOM 1844 N N . MET B 1 57 ? -0.715 22.781 8.664 1 98.5 57 MET B N 1
ATOM 1845 C CA . MET B 1 57 ? -2.004 22.828 9.344 1 98.5 57 MET B CA 1
ATOM 1846 C C . MET B 1 57 ? -1.944 22.094 10.68 1 98.5 57 MET B C 1
ATOM 1848 O O . MET B 1 57 ? -0.958 21.406 10.977 1 98.5 57 MET B O 1
ATOM 1852 N N . LYS B 1 58 ? -2.91 22.328 11.5 1 98.62 58 LYS B N 1
ATOM 1853 C CA . LYS B 1 58 ? -3.078 21.625 12.766 1 98.62 58 LYS B CA 1
ATOM 1854 C C . LYS B 1 58 ? -4.004 20.422 12.602 1 98.62 58 LYS B C 1
ATOM 1856 O O . LYS B 1 58 ? -4.797 20.359 11.656 1 98.62 58 LYS B O 1
ATOM 1861 N N . LEU B 1 59 ? -3.959 19.469 13.531 1 98.88 59 LEU B N 1
ATOM 1862 C CA . LEU B 1 59 ? -4.797 18.281 13.5 1 98.88 59 LEU B CA 1
ATOM 1863 C C . LEU B 1 59 ? -6.273 18.641 13.438 1 98.88 59 LEU B C 1
ATOM 1865 O O . LEU B 1 59 ? -7.047 18.031 12.711 1 98.88 59 LEU B O 1
ATOM 1869 N N . GLU B 1 60 ? -6.656 19.688 14.125 1 98.31 60 GLU B N 1
ATOM 1870 C CA . GLU B 1 60 ? -8.062 20.062 14.227 1 98.31 60 GLU B CA 1
ATOM 1871 C C . GLU B 1 60 ? -8.578 20.609 12.898 1 98.31 60 GLU B C 1
ATOM 1873 O O . GLU B 1 60 ? -9.789 20.75 12.703 1 98.31 60 GLU B O 1
ATOM 1878 N N . GLU B 1 61 ? -7.68 20.906 12.008 1 98.56 61 GLU B N 1
ATOM 1879 C CA . GLU B 1 61 ? -8.062 21.516 10.734 1 98.56 61 GLU B CA 1
ATOM 1880 C C . GLU B 1 61 ? -8.203 20.469 9.641 1 98.56 61 GLU B C 1
ATOM 1882 O O . GLU B 1 61 ? -8.656 20.781 8.531 1 98.56 61 GLU B O 1
ATOM 1887 N N . LEU B 1 62 ? -7.875 19.203 9.852 1 98.69 62 LEU B N 1
ATOM 1888 C CA . LEU B 1 62 ? -7.785 18.156 8.844 1 98.69 62 LEU B CA 1
ATOM 1889 C C . LEU B 1 62 ? -9.102 18.016 8.078 1 98.69 62 LEU B C 1
ATOM 1891 O O . LEU B 1 62 ? -9.117 18.047 6.848 1 98.69 62 LEU B O 1
ATOM 1895 N N . GLU B 1 63 ? -10.156 17.906 8.789 1 97.5 63 GLU B N 1
ATOM 1896 C CA . GLU B 1 63 ? -11.453 17.688 8.148 1 97.5 63 GLU B CA 1
ATOM 1897 C C . GLU B 1 63 ? -11.891 18.922 7.375 1 97.5 63 GLU B C 1
ATOM 1899 O O . GLU B 1 63 ? -12.305 18.828 6.219 1 97.5 63 GLU B O 1
ATOM 1904 N N . LYS B 1 64 ? -11.789 20.062 7.992 1 97.25 64 LYS B N 1
ATOM 1905 C CA . LYS B 1 64 ? -12.242 21.312 7.402 1 97.25 64 LYS B CA 1
ATOM 1906 C C . LYS B 1 64 ? -11.453 21.656 6.141 1 97.25 64 LYS B C 1
ATOM 1908 O O . LYS B 1 64 ? -12.016 22.156 5.168 1 97.25 64 LYS B O 1
ATOM 1913 N N . LYS B 1 65 ? -10.18 21.359 6.145 1 97.94 65 LYS B N 1
ATOM 1914 C CA . LYS B 1 65 ? -9.32 21.734 5.031 1 97.94 65 LYS B CA 1
ATOM 1915 C C . LYS B 1 65 ? -9.117 20.578 4.062 1 97.94 65 LYS B C 1
ATOM 1917 O O . LYS B 1 65 ? -8.281 20.656 3.16 1 97.94 65 LYS B O 1
ATOM 1922 N N . SER B 1 66 ? -9.836 19.516 4.199 1 97.5 66 SER B N 1
ATOM 1923 C CA . SER B 1 66 ? -9.641 18.297 3.414 1 97.5 66 SER B CA 1
ATOM 1924 C C . SER B 1 66 ? -9.898 18.547 1.933 1 97.5 66 SER B C 1
ATOM 1926 O O . SER B 1 66 ? -9.297 17.906 1.073 1 97.5 66 SER B O 1
ATOM 1928 N N . LYS B 1 67 ? -10.742 19.484 1.637 1 96.81 67 LYS B N 1
ATOM 1929 C CA . LYS B 1 67 ? -11.062 19.781 0.241 1 96.81 67 LYS B CA 1
ATOM 1930 C C . LYS B 1 67 ? -9.961 20.594 -0.423 1 96.81 67 LYS B C 1
ATOM 1932 O O . LYS B 1 67 ? -9.859 20.641 -1.65 1 96.81 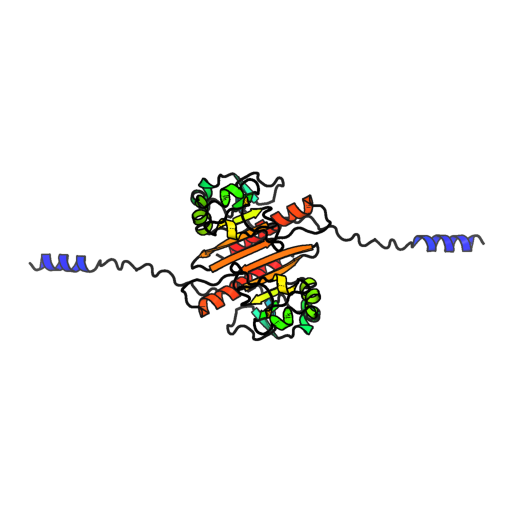67 LYS B O 1
ATOM 1937 N N . GLU B 1 68 ? -9.125 21.234 0.341 1 97.81 68 GLU B N 1
ATOM 1938 C CA . GLU B 1 68 ? -8.117 22.156 -0.167 1 97.81 68 GLU B CA 1
ATOM 1939 C C . GLU B 1 68 ? -6.812 21.438 -0.484 1 97.81 68 GLU B C 1
ATOM 1941 O O . GLU B 1 68 ? -5.902 22.031 -1.079 1 97.81 68 GLU B O 1
ATOM 1946 N N . VAL B 1 69 ? -6.73 20.203 -0.082 1 98.69 69 VAL B N 1
ATOM 1947 C CA . VAL B 1 69 ? -5.465 19.484 -0.249 1 98.69 69 VAL B CA 1
ATOM 1948 C C . VAL B 1 69 ? -5.707 18.156 -0.96 1 98.69 69 VAL B C 1
ATOM 1950 O O . VAL B 1 69 ? -6.852 17.719 -1.074 1 98.69 69 VAL B O 1
ATOM 1953 N N . ASP B 1 70 ? -4.629 17.594 -1.455 1 98.62 70 ASP B N 1
ATOM 1954 C CA . ASP B 1 70 ? -4.684 16.344 -2.229 1 98.62 70 ASP B CA 1
ATOM 1955 C C . ASP B 1 70 ? -4.32 15.148 -1.361 1 98.62 70 ASP B C 1
ATOM 1957 O O . ASP B 1 70 ? -4.562 14 -1.749 1 98.62 70 ASP B O 1
ATOM 1961 N N . GLY B 1 71 ? -3.756 15.336 -0.231 1 98.75 71 GLY B N 1
ATOM 1962 C CA . GLY B 1 71 ? -3.336 14.344 0.751 1 98.75 71 GLY B CA 1
ATOM 1963 C C . GLY B 1 71 ? -2.699 14.961 1.982 1 98.75 71 GLY B C 1
ATOM 1964 O O . GLY B 1 71 ? -2.543 16.188 2.061 1 98.75 71 GLY B O 1
ATOM 1965 N N . PHE B 1 72 ? -2.361 14.117 2.93 1 98.94 72 PHE B N 1
ATOM 1966 C CA . PHE B 1 72 ? -1.869 14.617 4.207 1 98.94 72 PHE B CA 1
ATOM 1967 C C . PHE B 1 72 ? -0.587 13.898 4.613 1 98.94 72 PHE B C 1
ATOM 1969 O O . PHE B 1 72 ? -0.453 12.695 4.406 1 98.94 72 PHE B O 1
ATOM 1976 N N . LEU B 1 73 ? 0.275 14.656 5.23 1 98.94 73 LEU B N 1
ATOM 1977 C CA . LEU B 1 73 ? 1.4 14.109 5.984 1 98.94 73 LEU B CA 1
ATOM 1978 C C . LEU B 1 73 ? 1.26 14.414 7.469 1 98.94 73 LEU B C 1
ATOM 1980 O O . LEU B 1 73 ? 1.094 15.578 7.855 1 98.94 73 LEU B O 1
ATOM 1984 N N . ILE B 1 74 ? 1.222 13.422 8.266 1 98.94 74 ILE B N 1
ATOM 1985 C CA . ILE B 1 74 ? 1.3 13.547 9.719 1 98.94 74 ILE B CA 1
ATOM 1986 C C . ILE B 1 74 ? 2.709 13.195 10.195 1 98.94 74 ILE B C 1
ATOM 1988 O O . ILE B 1 74 ? 3.189 12.086 9.961 1 98.94 74 ILE B O 1
ATOM 1992 N N . MET B 1 75 ? 3.359 14.156 10.82 1 98.81 75 MET B N 1
ATOM 1993 C CA . MET B 1 75 ? 4.758 13.984 11.211 1 98.81 75 MET B CA 1
ATOM 1994 C C . MET B 1 75 ? 4.863 13.438 12.625 1 98.81 75 MET B C 1
ATOM 1996 O O . MET B 1 75 ? 3.959 13.625 13.445 1 98.81 75 MET B O 1
ATOM 2000 N N . LYS B 1 76 ? 5.965 12.852 12.922 1 98.12 76 LYS B N 1
ATOM 2001 C CA . LYS B 1 76 ? 6.211 12.008 14.094 1 98.12 76 LYS B CA 1
ATOM 2002 C C . LYS B 1 76 ? 5.898 12.766 15.383 1 98.12 76 LYS B C 1
ATOM 2004 O O . LYS B 1 76 ? 5.316 12.195 16.312 1 98.12 76 LYS B O 1
ATOM 2009 N N . ALA B 1 77 ? 6.223 14.031 15.453 1 98.25 77 ALA B N 1
ATOM 2010 C CA . ALA B 1 77 ? 6.047 14.82 16.672 1 98.25 77 ALA B CA 1
ATOM 2011 C C . ALA B 1 77 ? 4.574 14.883 17.078 1 98.25 77 ALA B C 1
ATOM 2013 O O . ALA B 1 77 ? 4.25 15.242 18.203 1 98.25 77 ALA B O 1
ATOM 2014 N N . HIS B 1 78 ? 3.668 14.484 16.203 1 98.81 78 HIS B N 1
ATOM 2015 C CA . HIS B 1 78 ? 2.242 14.664 16.453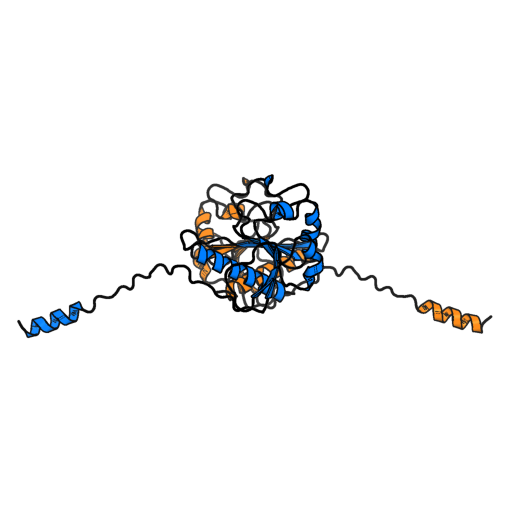 1 98.81 78 HIS B CA 1
ATOM 2016 C C . HIS B 1 78 ? 1.534 13.32 16.578 1 98.81 78 HIS B C 1
ATOM 2018 O O . HIS B 1 78 ? 0.311 13.273 16.734 1 98.81 78 HIS B O 1
ATOM 2024 N N . PHE B 1 79 ? 2.25 12.211 16.578 1 98.75 79 PHE B N 1
ATOM 2025 C CA . PHE B 1 79 ? 1.66 10.875 16.578 1 98.75 79 PHE B CA 1
ATOM 2026 C C . PHE B 1 79 ? 0.863 10.625 17.844 1 98.75 79 PHE B C 1
ATOM 2028 O O . PHE B 1 79 ? -0.234 10.062 17.797 1 98.75 79 PHE B O 1
ATOM 2035 N N . GLN B 1 80 ? 1.487 11.008 18.969 1 98.69 80 GLN B N 1
ATOM 2036 C CA . GLN B 1 80 ? 0.78 10.773 20.234 1 98.69 80 GLN B CA 1
ATOM 2037 C C . GLN B 1 80 ? -0.558 11.5 20.25 1 98.69 80 GLN B C 1
ATOM 2039 O O . GLN B 1 80 ? -1.595 10.906 20.547 1 98.69 80 GLN B O 1
ATOM 2044 N N . GLU B 1 81 ? -0.549 12.75 19.922 1 98.75 81 GLU B N 1
ATOM 2045 C CA . GLU B 1 81 ? -1.792 13.516 19.906 1 98.75 81 GLU B CA 1
ATOM 2046 C C . GLU B 1 81 ? -2.758 12.969 18.859 1 98.75 81 GLU B C 1
ATOM 2048 O O . GLU B 1 81 ? -3.945 12.781 19.141 1 98.75 81 GLU B O 1
ATOM 2053 N N . ALA B 1 82 ? -2.279 12.664 17.656 1 98.81 82 ALA B N 1
ATOM 2054 C CA . ALA B 1 82 ? -3.09 12.195 16.531 1 98.81 82 ALA B CA 1
ATOM 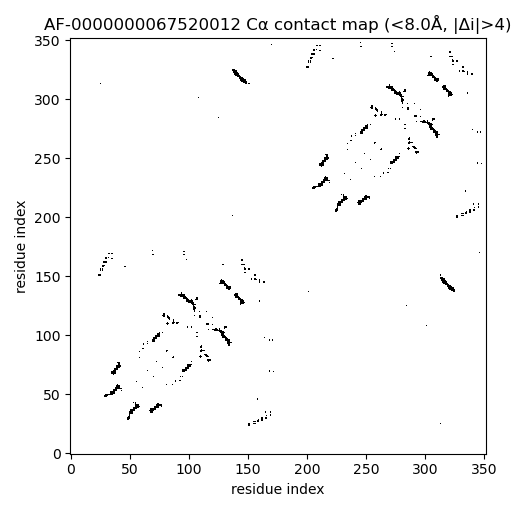2055 C C . ALA B 1 82 ? -3.762 10.867 16.859 1 98.81 82 ALA B C 1
ATOM 205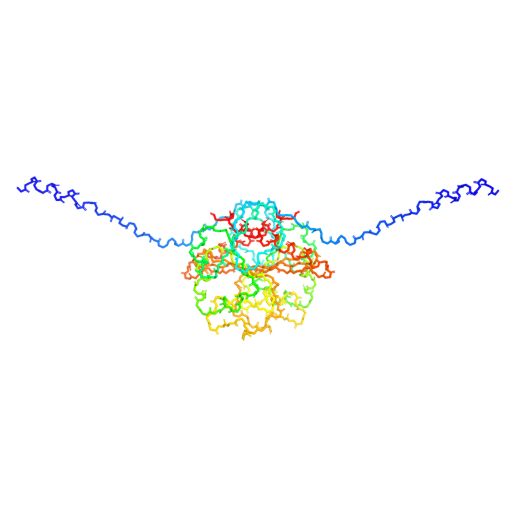7 O O . ALA B 1 82 ? -4.801 10.531 16.281 1 98.81 82 ALA B O 1
ATOM 2058 N N . SER B 1 83 ? -3.174 10.078 17.75 1 98.56 83 SER B N 1
ATOM 2059 C CA . SER B 1 83 ? -3.668 8.734 18.031 1 98.56 83 SER B CA 1
ATOM 2060 C C . SER B 1 83 ? -4.715 8.75 19.141 1 98.56 83 SER B C 1
ATOM 2062 O O . SER B 1 83 ? -5.238 7.699 19.531 1 98.56 83 SER B O 1
ATOM 2064 N N . THR B 1 84 ? -5 9.914 19.719 1 98.5 84 THR B N 1
ATOM 2065 C CA . THR B 1 84 ? -6.027 9.984 20.766 1 98.5 84 THR B CA 1
ATOM 2066 C C . THR B 1 84 ? -7.414 9.773 20.156 1 98.5 84 THR B C 1
ATOM 2068 O O . THR B 1 84 ? -7.602 9.93 18.953 1 98.5 84 THR B O 1
ATOM 2071 N N . ASP B 1 85 ? -8.406 9.461 20.984 1 98.12 85 ASP B N 1
ATOM 2072 C CA . ASP B 1 85 ? -9.75 9.094 20.531 1 98.12 85 ASP B CA 1
ATOM 2073 C C . ASP B 1 85 ? -10.422 10.266 19.812 1 98.12 85 ASP B C 1
ATOM 2075 O O . ASP B 1 85 ? -11.25 10.062 18.922 1 98.12 85 ASP B O 1
ATOM 2079 N N . GLN B 1 86 ? -10.047 11.453 20.172 1 97.44 86 GLN B N 1
ATOM 2080 C CA . GLN B 1 86 ? -10.688 12.641 19.609 1 97.44 86 GLN B CA 1
ATOM 2081 C C . GLN B 1 86 ? -10.484 12.703 18.094 1 97.44 86 GLN B C 1
ATOM 2083 O O . GLN B 1 86 ? -11.305 13.266 17.375 1 97.44 86 GLN B O 1
ATOM 2088 N N . TYR B 1 87 ? -9.414 12.039 17.547 1 98.56 87 TYR B N 1
ATOM 2089 C CA . TYR B 1 87 ? -9.102 12.203 16.141 1 98.56 87 TYR B CA 1
ATOM 2090 C C . TYR B 1 87 ? -9.414 10.93 15.367 1 98.56 87 TYR B C 1
ATOM 2092 O O . TYR B 1 87 ? -9.289 10.891 14.141 1 98.56 87 TYR B O 1
ATOM 2100 N N . LYS B 1 88 ? -9.844 9.859 16.031 1 97.38 88 LYS B N 1
ATOM 2101 C CA . LYS B 1 88 ? -10.125 8.602 15.359 1 97.38 88 LYS B CA 1
ATOM 2102 C C . LYS B 1 88 ? -11.188 8.781 14.273 1 97.38 88 LYS B C 1
ATOM 2104 O O . LYS B 1 88 ? -10.992 8.352 13.133 1 97.38 88 LYS B O 1
ATOM 2109 N N . ASN B 1 89 ? -12.242 9.453 14.602 1 95.75 89 ASN B N 1
ATOM 2110 C CA . ASN B 1 89 ? -13.312 9.68 13.633 1 95.75 89 ASN B CA 1
ATOM 2111 C C . ASN B 1 89 ? -12.859 10.617 12.516 1 95.75 89 ASN B C 1
ATOM 2113 O O . ASN B 1 89 ? -13.297 10.477 11.367 1 95.75 89 ASN B O 1
ATOM 2117 N N . VAL B 1 90 ? -12.055 11.562 12.844 1 97.62 90 VAL B N 1
ATOM 2118 C CA . VAL B 1 90 ? -11.523 12.477 11.836 1 97.62 90 VAL B CA 1
ATOM 2119 C C . VAL B 1 90 ? -10.766 11.688 10.766 1 97.62 90 VAL B C 1
ATOM 2121 O O . VAL B 1 90 ? -11.086 11.766 9.578 1 97.62 90 VAL B O 1
ATOM 2124 N N . PHE B 1 91 ? -9.82 10.852 11.203 1 97.38 91 PHE B N 1
ATOM 2125 C CA . PHE B 1 91 ? -9.023 10.07 10.266 1 97.38 91 PHE B CA 1
ATOM 2126 C C . PHE B 1 91 ? -9.906 9.117 9.469 1 97.38 91 PHE B C 1
ATOM 2128 O O . PHE B 1 91 ? -9.711 8.945 8.266 1 97.38 91 PHE B O 1
ATOM 2135 N N . SER B 1 92 ? -10.867 8.531 10.109 1 93.38 92 SER B N 1
ATOM 2136 C CA . SER B 1 92 ? -11.727 7.562 9.445 1 93.38 92 SER B CA 1
ATOM 2137 C C . SER B 1 92 ? -12.633 8.242 8.422 1 93.38 92 SER B C 1
ATOM 2139 O O . SER B 1 92 ? -13.172 7.586 7.527 1 93.38 92 SER B O 1
ATOM 2141 N N . SER B 1 93 ? -12.828 9.508 8.508 1 93.06 93 SER B N 1
ATOM 2142 C CA . SER B 1 93 ? -13.742 10.227 7.617 1 93.06 93 SER B CA 1
ATOM 2143 C C . SER B 1 93 ? -13 10.797 6.414 1 93.06 93 SER B C 1
ATOM 2145 O O . SER B 1 93 ? -13.625 11.203 5.43 1 93.06 93 SER B O 1
ATOM 2147 N N . LEU B 1 94 ? -11.695 10.945 6.5 1 96.12 94 LEU B N 1
ATOM 2148 C CA . LEU B 1 94 ? -10.922 11.531 5.414 1 96.12 94 LEU B CA 1
ATOM 2149 C C . LEU B 1 94 ? -10.938 10.633 4.184 1 96.12 94 LEU B C 1
ATOM 2151 O O . LEU B 1 94 ? -10.695 9.43 4.289 1 96.12 94 LEU B O 1
ATOM 2155 N N . LYS B 1 95 ? -11.148 11.219 3.018 1 93.56 95 LYS B N 1
ATOM 2156 C CA . LYS B 1 95 ? -11.234 10.453 1.777 1 93.56 95 LYS B CA 1
ATOM 2157 C C . LYS B 1 95 ? -9.914 10.5 1.009 1 93.56 95 LYS B C 1
ATOM 2159 O O . LYS B 1 95 ? -9.648 9.648 0.163 1 93.56 95 LYS B O 1
ATOM 2164 N N . LYS B 1 96 ? -9.094 11.508 1.323 1 96.25 96 LYS B N 1
ATOM 2165 C CA . LYS B 1 96 ? -7.777 11.641 0.708 1 96.25 96 LYS B CA 1
ATOM 2166 C C . LYS B 1 96 ? -6.73 10.828 1.469 1 96.25 96 LYS B C 1
ATOM 2168 O O . LYS B 1 96 ? -6.879 10.586 2.668 1 96.25 96 LYS B O 1
ATOM 2173 N N . PRO B 1 97 ? -5.629 10.414 0.762 1 98.12 97 PRO B N 1
ATOM 2174 C CA . PRO B 1 97 ? -4.586 9.633 1.432 1 98.12 97 PRO B CA 1
ATOM 2175 C C . PRO B 1 97 ? -3.947 10.375 2.6 1 98.12 97 PRO B C 1
ATOM 2177 O O . PRO B 1 97 ? -3.67 11.57 2.494 1 98.12 97 PRO B O 1
ATOM 2180 N N . VAL B 1 98 ? -3.787 9.672 3.691 1 98.81 98 VAL B N 1
ATOM 2181 C CA . VAL B 1 98 ? -3.059 10.164 4.855 1 98.81 98 VAL B CA 1
ATOM 2182 C C . VAL B 1 98 ? -1.803 9.32 5.074 1 98.81 98 VAL B C 1
ATOM 2184 O O . VAL B 1 98 ? -1.882 8.094 5.184 1 98.81 98 VAL B O 1
ATOM 2187 N N . PHE B 1 99 ? -0.683 9.984 5.145 1 98.88 99 PHE B N 1
ATOM 2188 C CA . PHE B 1 99 ? 0.568 9.281 5.395 1 98.88 99 PHE B CA 1
ATOM 2189 C C . PHE B 1 99 ? 1.174 9.703 6.727 1 98.88 99 PHE B C 1
ATOM 2191 O O . PHE B 1 99 ? 1.203 10.891 7.051 1 98.88 99 PHE B O 1
ATOM 2198 N N . PHE B 1 100 ? 1.661 8.727 7.441 1 98.88 100 PHE B N 1
ATOM 2199 C CA . PHE B 1 100 ? 2.379 8.922 8.695 1 98.88 100 PHE B CA 1
ATOM 2200 C C . PHE B 1 100 ? 3.877 8.719 8.5 1 98.88 100 PHE B C 1
ATOM 2202 O O . PHE B 1 100 ? 4.336 7.598 8.281 1 98.88 100 PHE B O 1
ATOM 2209 N N . ILE B 1 101 ? 4.645 9.828 8.57 1 98.56 101 ILE B N 1
ATOM 2210 C CA . ILE B 1 101 ? 6.059 9.82 8.211 1 98.56 101 ILE B CA 1
ATOM 2211 C C . ILE B 1 101 ? 6.895 9.453 9.438 1 98.56 101 ILE B C 1
ATOM 2213 O O . ILE B 1 101 ? 6.906 10.188 10.43 1 98.56 101 ILE B O 1
ATOM 2217 N N . GLY B 1 102 ? 7.57 8.352 9.352 1 96.62 102 GLY B N 1
ATOM 2218 C CA . GLY B 1 102 ? 8.43 7.926 10.445 1 96.62 102 GLY B CA 1
ATOM 2219 C C . GLY B 1 102 ? 7.703 7.121 11.5 1 96.62 102 GLY B C 1
ATOM 2220 O O . GLY B 1 102 ? 8.086 7.129 12.672 1 96.62 102 GLY B O 1
ATOM 2221 N N . LEU B 1 103 ? 6.625 6.559 11.195 1 97.25 103 LEU B N 1
ATOM 2222 C CA . LEU B 1 103 ? 5.844 5.785 12.156 1 97.25 103 LEU B CA 1
ATOM 2223 C C . LEU B 1 103 ? 6.645 4.598 12.672 1 97.25 103 LEU B C 1
ATOM 2225 O O . LEU B 1 103 ? 6.707 4.363 13.883 1 97.25 103 LEU B O 1
ATOM 2229 N N . GLN B 1 104 ? 7.352 3.992 11.914 1 91.44 104 GLN B N 1
ATOM 2230 C CA . GLN B 1 104 ? 8.234 2.879 12.234 1 91.44 104 GLN B CA 1
ATOM 2231 C C . GLN B 1 104 ? 7.77 2.16 13.5 1 91.44 104 GLN B C 1
ATOM 2233 O O . GLN B 1 104 ? 7.277 2.793 14.438 1 91.44 104 GLN B O 1
ATOM 2238 N N . ASP B 1 105 ? 7.684 0.888 13.672 1 91.38 105 ASP B N 1
ATOM 2239 C CA . ASP B 1 105 ? 7.488 -0.015 14.797 1 91.38 105 ASP B CA 1
ATOM 2240 C C . ASP B 1 105 ? 6.047 0.035 15.305 1 91.38 105 ASP B C 1
ATOM 2242 O O . ASP B 1 105 ? 5.73 -0.537 16.344 1 91.38 105 ASP B O 1
ATOM 2246 N N . LYS B 1 106 ? 5.184 0.86 14.734 1 95.31 106 LYS B N 1
ATOM 2247 C CA . LYS B 1 106 ? 3.756 0.879 15.047 1 95.31 106 LYS B CA 1
ATOM 2248 C C . LYS B 1 106 ? 2.912 0.741 13.789 1 95.31 106 LYS B C 1
ATOM 2250 O O . LYS B 1 106 ? 3.324 1.176 12.711 1 95.31 106 LYS B O 1
ATOM 2255 N N . SER B 1 107 ? 1.76 0.147 13.977 1 94.75 107 SER B N 1
ATOM 2256 C CA . SER B 1 107 ? 0.808 0.073 12.875 1 94.75 107 SER B CA 1
ATOM 2257 C C . SER B 1 107 ? 0.027 1.375 12.727 1 94.75 107 SER B C 1
ATOM 2259 O O . SER B 1 107 ? -0.37 1.981 13.727 1 94.75 107 SER B O 1
ATOM 2261 N N . TYR B 1 108 ? -0.26 1.726 11.469 1 96 108 TYR B N 1
ATOM 2262 C CA . TYR B 1 108 ? -1.07 2.912 11.219 1 96 108 TYR B CA 1
ATOM 2263 C C . TYR B 1 108 ? -2.447 2.775 11.859 1 96 108 TYR B C 1
ATOM 2265 O O . TYR B 1 108 ? -3.139 3.773 12.078 1 96 108 TYR B O 1
ATOM 2273 N N . SER B 1 109 ? -2.865 1.579 12.188 1 94.38 109 SER B N 1
ATOM 2274 C CA . SER B 1 109 ? -4.207 1.309 12.688 1 94.38 109 SER B CA 1
ATOM 2275 C C . SER B 1 109 ? -4.449 1.995 14.031 1 94.38 109 SER B C 1
ATOM 2277 O O . SER B 1 109 ? -5.598 2.215 14.422 1 94.38 109 SER B O 1
ATOM 2279 N N . ILE B 1 110 ? -3.416 2.322 14.75 1 96.94 110 ILE B N 1
ATOM 2280 C CA . ILE B 1 110 ? -3.562 2.949 16.062 1 96.94 110 ILE B CA 1
ATOM 2281 C C . ILE B 1 110 ? -4.23 4.316 15.898 1 96.94 110 ILE B C 1
ATOM 2283 O O . ILE B 1 110 ? -4.758 4.867 16.875 1 96.94 110 ILE B O 1
ATOM 2287 N N . PHE B 1 111 ? -4.246 4.891 14.664 1 97.81 111 PHE B N 1
ATOM 2288 C CA . PHE B 1 111 ? -4.797 6.219 14.438 1 97.81 111 PHE B CA 1
ATOM 2289 C C . PHE B 1 111 ? -6.285 6.141 14.117 1 97.81 111 PHE B C 1
ATOM 2291 O O . PHE B 1 111 ? -6.984 7.156 14.141 1 97.81 111 PHE B O 1
ATOM 2298 N N . ILE B 1 112 ? -6.758 4.906 13.875 1 95 112 ILE B N 1
ATOM 2299 C CA . ILE B 1 112 ? -8.164 4.781 13.5 1 95 112 ILE B CA 1
ATOM 2300 C C . ILE B 1 112 ? -8.859 3.799 14.438 1 95 112 ILE B C 1
ATOM 2302 O O . ILE B 1 112 ? -10.07 3.57 14.32 1 95 112 ILE B O 1
ATOM 2306 N N . THR B 1 113 ? -8.148 3.17 15.32 1 94.5 113 THR B N 1
ATOM 2307 C CA . THR B 1 113 ? -8.727 2.238 16.281 1 94.5 113 THR B CA 1
ATOM 2308 C C . THR B 1 113 ? -8.938 2.918 17.625 1 94.5 113 THR B C 1
ATOM 2310 O O . THR B 1 113 ? -7.996 3.443 18.219 1 94.5 113 THR B O 1
ATOM 2313 N N . LYS B 1 114 ? -10.141 2.818 18.141 1 95.81 114 LYS B N 1
ATOM 2314 C CA . LYS B 1 114 ? -10.461 3.457 19.406 1 95.81 114 LYS B CA 1
ATOM 2315 C C . LYS B 1 114 ? -9.742 2.762 20.562 1 95.81 114 LYS B C 1
ATOM 2317 O O . LYS B 1 114 ? -9.578 1.541 20.562 1 95.81 114 LYS B O 1
ATOM 2322 N N . GLY B 1 115 ? -9.297 3.551 21.562 1 96.38 115 GLY B N 1
ATOM 2323 C CA . GLY B 1 115 ? -8.766 3.021 22.812 1 96.38 115 GLY B CA 1
ATOM 2324 C C . GLY B 1 115 ? -7.293 2.676 22.75 1 96.38 115 GLY B C 1
ATOM 2325 O O . GLY B 1 115 ? -6.727 2.15 23.703 1 96.38 115 GLY B O 1
ATOM 2326 N N . ILE B 1 116 ? -6.676 2.918 21.609 1 96.81 116 ILE B N 1
ATOM 2327 C CA . ILE B 1 116 ? -5.254 2.625 21.469 1 96.81 116 ILE B CA 1
ATOM 2328 C C . ILE B 1 116 ? -4.496 3.906 21.125 1 96.81 116 ILE B C 1
ATOM 2330 O O . ILE B 1 116 ? -4.805 4.574 20.141 1 96.81 116 ILE B O 1
ATOM 2334 N N . GLU B 1 117 ? -3.488 4.25 21.891 1 97.81 117 GLU B N 1
ATOM 2335 C CA . GLU B 1 117 ? -2.672 5.441 21.656 1 97.81 117 GLU B CA 1
ATOM 2336 C C . GLU B 1 117 ? -1.231 5.062 21.328 1 97.81 117 GLU B C 1
ATOM 2338 O O . GLU B 1 117 ? -0.767 3.982 21.688 1 97.81 117 GLU B O 1
ATOM 2343 N N . TYR B 1 118 ? -0.553 5.988 20.734 1 98.12 118 TYR B N 1
ATOM 2344 C CA . TYR B 1 118 ? 0.765 5.758 20.156 1 98.12 118 TYR B CA 1
ATOM 2345 C C . TYR B 1 118 ? 1.748 5.27 21.219 1 98.12 118 TYR B C 1
ATOM 2347 O O . TYR B 1 118 ? 2.357 4.207 21.062 1 98.12 118 TYR B O 1
ATOM 2355 N N . ASN B 1 119 ? 1.887 5.902 22.328 1 97.56 119 ASN B N 1
ATOM 2356 C CA . ASN B 1 119 ? 2.906 5.582 23.312 1 97.56 119 ASN B CA 1
ATOM 2357 C C . ASN B 1 119 ? 2.609 4.262 24.016 1 97.56 119 ASN B C 1
ATOM 2359 O O . ASN B 1 119 ? 3.525 3.574 24.469 1 97.56 119 ASN B O 1
ATOM 2363 N N . SER B 1 120 ? 1.348 3.824 24.047 1 96.06 120 SER B N 1
ATOM 2364 C CA . SER B 1 120 ? 0.964 2.621 24.781 1 96.06 120 SER B CA 1
ATOM 2365 C C . SER B 1 120 ? 0.753 1.444 23.828 1 96.06 120 SER B C 1
ATOM 2367 O O . SER B 1 120 ? 0.524 0.317 24.281 1 96.06 120 SER B O 1
ATOM 2369 N N . ALA B 1 121 ? 0.836 1.694 22.594 1 96.19 121 ALA B N 1
ATOM 2370 C CA . ALA B 1 121 ? 0.568 0.641 21.625 1 96.19 121 ALA B CA 1
ATOM 2371 C C . ALA B 1 121 ? 1.707 -0.374 21.578 1 96.19 121 ALA B C 1
ATOM 2373 O O . ALA B 1 121 ? 2.869 -0.022 21.797 1 96.19 121 ALA B O 1
ATOM 2374 N N . ARG B 1 122 ? 1.334 -1.563 21.25 1 92.75 122 ARG B N 1
ATOM 2375 C CA . ARG B 1 122 ? 2.334 -2.615 21.094 1 92.75 122 ARG B CA 1
ATOM 2376 C C . ARG B 1 122 ? 3.211 -2.354 19.859 1 92.75 122 ARG B C 1
ATOM 2378 O O . ARG B 1 122 ? 2.742 -1.807 18.859 1 92.75 122 ARG B O 1
ATOM 2385 N N . LYS B 1 123 ? 4.398 -2.779 20.047 1 93.25 123 LYS B N 1
ATOM 2386 C CA . LYS B 1 123 ? 5.332 -2.666 18.938 1 93.25 123 LYS B CA 1
ATOM 2387 C C . LYS B 1 123 ? 4.988 -3.656 17.828 1 93.25 123 LYS B C 1
ATOM 2389 O O . LYS B 1 123 ? 4.609 -4.797 18.094 1 93.25 123 LYS B O 1
ATOM 2394 N N . ASP B 1 124 ? 5.086 -3.188 16.641 1 89.25 124 ASP B N 1
ATOM 2395 C CA . ASP B 1 124 ? 4.992 -4.02 15.445 1 89.25 124 ASP B CA 1
ATOM 2396 C C . ASP B 1 124 ? 6.316 -4.035 14.68 1 89.25 124 ASP B C 1
ATOM 2398 O O . ASP B 1 124 ? 6.605 -3.117 13.914 1 89.25 124 ASP B O 1
ATOM 2402 N N . VAL B 1 125 ? 7.098 -5.102 14.781 1 82.94 125 VAL B N 1
ATOM 2403 C CA . VAL B 1 125 ? 8.461 -5.172 14.258 1 82.94 125 VAL B CA 1
ATOM 2404 C C . VAL B 1 125 ? 8.43 -5.223 12.734 1 82.94 125 VAL B C 1
ATOM 2406 O O . VAL B 1 125 ? 9.43 -4.934 12.078 1 82.94 125 VAL B O 1
ATOM 2409 N N . ASN B 1 126 ? 7.301 -5.547 12.125 1 83.31 126 ASN B N 1
ATOM 2410 C CA . ASN B 1 126 ? 7.199 -5.68 10.672 1 83.31 126 ASN B CA 1
ATOM 2411 C C . ASN B 1 126 ? 6.664 -4.402 10.031 1 83.31 126 ASN B C 1
ATOM 2413 O O . ASN B 1 126 ? 6.52 -4.332 8.805 1 83.31 126 ASN B O 1
ATOM 2417 N N . ALA B 1 127 ? 6.406 -3.396 10.875 1 90.06 127 ALA B N 1
ATOM 2418 C CA . ALA B 1 127 ? 5.852 -2.146 10.359 1 90.06 127 ALA B CA 1
ATOM 2419 C C . ALA B 1 127 ? 6.867 -1.413 9.492 1 90.06 127 ALA B C 1
ATOM 2421 O O . ALA B 1 127 ? 8.062 -1.391 9.805 1 90.06 127 ALA B O 1
ATOM 2422 N N . MET B 1 128 ? 6.352 -0.855 8.398 1 92.62 128 MET B N 1
ATOM 2423 C CA . MET B 1 128 ? 7.188 -0.063 7.5 1 92.62 128 MET B CA 1
ATOM 2424 C C . MET B 1 128 ? 7.48 1.309 8.094 1 92.62 128 MET B C 1
ATOM 2426 O O . MET B 1 128 ? 6.77 1.766 8.992 1 92.62 128 MET B O 1
ATOM 2430 N N . TYR B 1 129 ? 8.578 1.977 7.598 1 95.81 129 TYR B N 1
ATOM 2431 C CA . TYR B 1 129 ? 8.992 3.287 8.086 1 95.81 129 TYR B CA 1
ATOM 2432 C C . TYR B 1 129 ? 7.875 4.309 7.93 1 95.81 129 TYR B C 1
ATOM 2434 O O . TYR B 1 129 ? 7.578 5.062 8.859 1 95.81 129 TYR B O 1
ATOM 2442 N N . THR B 1 130 ? 7.367 4.426 6.699 1 97.62 130 THR B N 1
ATOM 2443 C CA . THR B 1 130 ? 6.223 5.273 6.375 1 97.62 130 THR B CA 1
ATOM 2444 C C . THR B 1 130 ? 5.004 4.426 6.027 1 97.62 130 THR B C 1
ATOM 2446 O O . THR B 1 130 ? 5.113 3.436 5.301 1 97.62 130 THR B O 1
ATOM 2449 N N . GLN B 1 131 ? 3.854 4.738 6.621 1 97.81 131 GLN B N 1
ATOM 2450 C CA . GLN B 1 131 ? 2.594 4.07 6.316 1 97.81 131 GLN B CA 1
ATOM 2451 C C . GLN B 1 131 ? 1.512 5.078 5.941 1 97.81 131 GLN B C 1
ATOM 2453 O O . GLN B 1 131 ? 1.509 6.207 6.438 1 97.81 131 GLN B O 1
ATOM 2458 N N . GLY B 1 132 ? 0.611 4.676 5.039 1 98.12 132 GLY B N 1
ATOM 2459 C CA . GLY B 1 132 ? -0.507 5.508 4.629 1 98.12 132 GLY B CA 1
ATOM 2460 C C . GLY B 1 132 ? -1.79 4.727 4.422 1 98.12 132 GLY B C 1
ATOM 2461 O O . GLY B 1 132 ? -1.77 3.494 4.363 1 98.12 132 GLY B O 1
ATOM 2462 N N . PHE B 1 133 ? -2.85 5.406 4.379 1 97.19 133 PHE B N 1
ATOM 2463 C CA . PHE B 1 133 ? -4.129 4.777 4.078 1 97.19 133 PHE B CA 1
ATOM 2464 C C . PHE B 1 133 ? -5.082 5.773 3.43 1 97.19 133 PHE B C 1
ATOM 2466 O O . PHE B 1 133 ? -4.863 6.984 3.498 1 97.19 133 PHE B O 1
ATOM 2473 N N . ALA B 1 134 ? -6.074 5.262 2.727 1 96 134 ALA B N 1
ATOM 2474 C CA . ALA B 1 134 ? -7.211 6.023 2.211 1 96 134 ALA B CA 1
ATOM 2475 C C . ALA B 1 134 ? -8.508 5.242 2.369 1 96 134 ALA B C 1
ATOM 2477 O O . ALA B 1 134 ? -8.531 4.02 2.203 1 96 134 ALA B O 1
ATOM 2478 N N . ASN B 1 135 ? -9.477 5.984 2.705 1 89.19 135 ASN B N 1
ATOM 2479 C CA . ASN B 1 135 ? -10.828 5.43 2.75 1 89.19 135 ASN B CA 1
ATOM 2480 C C . ASN B 1 135 ? -11.531 5.559 1.403 1 89.19 135 ASN B C 1
ATOM 2482 O O . ASN B 1 135 ? -11.672 6.668 0.878 1 89.19 135 ASN B O 1
ATOM 2486 N N . ILE B 1 136 ? -11.68 4.473 0.596 1 75.56 136 ILE B N 1
ATOM 2487 C CA . ILE B 1 136 ? -12.273 4.52 -0.737 1 75.56 136 ILE B CA 1
ATOM 2488 C C . ILE B 1 136 ? -13.789 4.457 -0.629 1 75.56 136 ILE B C 1
ATOM 2490 O O . ILE B 1 136 ? -14.492 4.438 -1.644 1 75.56 136 ILE B O 1
ATOM 2494 N N . GLY B 1 137 ? -14.469 5.004 0.059 1 60.75 137 GLY B N 1
ATOM 2495 C CA . GLY B 1 137 ? -15.922 4.938 0.109 1 60.75 137 GLY B CA 1
ATOM 2496 C C . GLY B 1 137 ? -16.453 3.52 0.151 1 60.75 137 GLY B C 1
ATOM 2497 O O . GLY B 1 137 ? -15.719 2.566 -0.112 1 60.75 137 GLY B O 1
ATOM 2498 N N . SER B 1 138 ? -17.531 3.146 0.8 1 57.44 138 SER B N 1
ATOM 2499 C CA . SER B 1 138 ? -18.297 1.909 0.917 1 57.44 138 SER B CA 1
ATOM 2500 C C . SER B 1 138 ? -17.609 0.929 1.87 1 57.44 138 SER B C 1
ATOM 2502 O O . SER B 1 138 ? -17.859 -0.277 1.805 1 57.44 138 SER B O 1
ATOM 2504 N N . GLY B 1 139 ? -16.625 1.404 2.469 1 59 139 GLY B N 1
ATOM 2505 C CA . GLY B 1 139 ? -15.984 0.53 3.439 1 59 139 GLY B CA 1
ATOM 2506 C C . GLY B 1 139 ? -14.719 -0.114 2.918 1 59 139 GLY B C 1
ATOM 2507 O O . GLY B 1 139 ? -13.961 -0.716 3.684 1 59 139 GLY B O 1
ATOM 2508 N N . GLU B 1 140 ? -14.484 0.077 1.556 1 67.38 140 GLU B N 1
ATOM 2509 C CA . GLU B 1 140 ? -13.211 -0.389 1.011 1 67.38 140 GLU B CA 1
ATOM 2510 C C . GLU B 1 140 ? -12.07 0.553 1.387 1 67.38 140 GLU B C 1
ATOM 2512 O O . GLU B 1 140 ? -12.289 1.746 1.604 1 67.38 140 GLU B O 1
ATOM 2517 N N . GLY B 1 141 ? -10.859 -0.057 1.804 1 85.69 141 GLY B N 1
ATOM 2518 C CA . GLY B 1 141 ? -9.695 0.744 2.166 1 85.69 141 GLY B CA 1
ATOM 2519 C C . GLY B 1 141 ? -8.414 0.251 1.531 1 85.69 141 GLY B C 1
ATOM 2520 O O . GLY B 1 141 ? -8.336 -0.891 1.075 1 85.69 141 GLY B O 1
ATOM 2521 N N . GLN B 1 142 ? -7.566 1.194 1.268 1 93.81 142 GLN B N 1
ATOM 2522 C CA . GLN B 1 142 ? -6.207 0.9 0.824 1 93.81 142 GLN B CA 1
ATOM 2523 C C . GLN B 1 142 ? -5.18 1.376 1.847 1 93.81 142 GLN B C 1
ATOM 2525 O O . GLN B 1 142 ? -5.398 2.371 2.539 1 93.81 142 GLN B O 1
ATOM 2530 N N . GLN B 1 143 ? -4.195 0.595 1.967 1 96.19 143 GLN B N 1
ATOM 2531 C CA . GLN B 1 143 ? -3.076 1.023 2.799 1 96.19 143 GLN B CA 1
ATOM 2532 C C . GLN B 1 143 ? -1.746 0.821 2.078 1 96.19 143 GLN B C 1
ATOM 2534 O O . GLN B 1 143 ? -1.651 0.008 1.156 1 96.19 143 GLN B O 1
ATOM 2539 N N . TRP B 1 144 ? -0.839 1.617 2.447 1 97.31 144 TRP B N 1
ATOM 2540 C CA . TRP B 1 144 ? 0.494 1.582 1.856 1 97.31 144 TRP B CA 1
ATOM 2541 C C . TRP B 1 144 ? 1.569 1.555 2.938 1 97.31 144 TRP B C 1
ATOM 2543 O O . TRP B 1 144 ? 1.404 2.156 4 1 97.31 144 TRP B O 1
ATOM 2553 N N . GLY B 1 145 ? 2.598 0.867 2.707 1 96.25 145 GLY B N 1
ATOM 2554 C CA . GLY B 1 145 ? 3.834 0.907 3.473 1 96.25 145 GLY B CA 1
ATOM 2555 C C . GLY B 1 145 ? 5.062 1.138 2.613 1 96.25 145 GLY B C 1
ATOM 2556 O O . GLY B 1 145 ? 5.195 0.541 1.543 1 96.25 145 GLY B O 1
ATOM 2557 N N . ILE B 1 146 ? 5.914 2.066 3.039 1 95.31 146 ILE B N 1
ATOM 2558 C CA . ILE B 1 146 ? 7.129 2.416 2.312 1 95.31 146 ILE B CA 1
ATOM 2559 C C . ILE B 1 146 ? 8.336 2.322 3.244 1 95.31 146 ILE B C 1
ATOM 2561 O O . ILE B 1 146 ? 8.352 2.945 4.309 1 95.31 146 ILE B O 1
ATOM 2565 N N . GLY B 1 147 ? 9.266 1.485 2.863 1 92.44 147 GLY B N 1
ATOM 2566 C CA . GLY B 1 147 ? 10.484 1.321 3.637 1 92.44 147 GLY B CA 1
ATOM 2567 C C . GLY B 1 147 ? 11.609 2.219 3.168 1 92.44 147 GLY B C 1
ATOM 2568 O O . GLY B 1 147 ? 11.5 2.875 2.131 1 92.44 147 GLY B O 1
ATOM 2569 N N . LEU B 1 148 ? 12.656 2.309 4 1 90.62 148 LEU B N 1
ATOM 2570 C CA . LEU B 1 148 ? 13.891 2.998 3.641 1 90.62 148 LEU B CA 1
ATOM 2571 C C . LEU B 1 148 ? 14.945 2.008 3.162 1 90.62 148 LEU B C 1
ATOM 2573 O O . LEU B 1 148 ? 14.891 0.822 3.496 1 90.62 148 LEU B O 1
ATOM 2577 N N . SER B 1 149 ? 15.836 2.574 2.283 1 83.56 149 SER B N 1
ATOM 2578 C CA . SER B 1 149 ? 16.938 1.732 1.832 1 83.56 149 SER B CA 1
ATOM 2579 C C . SER B 1 149 ? 17.875 1.372 2.986 1 83.56 149 SER B C 1
ATOM 2581 O O . SER B 1 149 ? 18.078 2.178 3.896 1 83.56 149 SER B O 1
ATOM 2583 N N . ASN B 1 150 ? 18.406 0.071 2.83 1 75.81 150 ASN B N 1
ATOM 2584 C CA . ASN B 1 150 ? 19.391 -0.366 3.805 1 75.81 150 ASN B CA 1
ATOM 2585 C C . ASN B 1 150 ? 20.797 0.102 3.426 1 75.81 150 ASN B C 1
ATOM 2587 O O . ASN B 1 150 ? 21.203 -0.03 2.271 1 75.81 150 ASN B O 1
ATOM 2591 N N . GLY B 1 151 ? 21.625 0.636 4.348 1 70.5 151 GLY B N 1
ATOM 2592 C CA . GLY B 1 151 ? 23.062 0.869 4.199 1 70.5 151 GLY B CA 1
ATOM 2593 C C . GLY B 1 151 ? 23.391 2.076 3.342 1 70.5 151 GLY B C 1
ATOM 2594 O O . GLY B 1 151 ? 24.562 2.402 3.135 1 70.5 151 GLY B O 1
ATOM 2595 N N . GLY B 1 152 ? 22.5 2.793 2.934 1 71.06 152 GLY B N 1
ATOM 2596 C CA . GLY B 1 152 ? 22.781 3.936 2.078 1 71.06 152 GLY B CA 1
ATOM 2597 C C . GLY B 1 152 ? 22.656 5.266 2.797 1 71.06 152 GLY B C 1
ATOM 2598 O O . GLY B 1 152 ? 22.656 5.312 4.027 1 71.06 152 GLY B O 1
ATOM 2599 N N . ASN B 1 153 ? 22.906 6.277 2.049 1 84.56 153 ASN B N 1
ATOM 2600 C CA . ASN B 1 153 ? 22.703 7.633 2.547 1 84.56 153 ASN B CA 1
ATOM 2601 C C . ASN B 1 153 ? 21.266 7.844 3.023 1 84.56 153 ASN B C 1
ATOM 2603 O O . ASN B 1 153 ? 20.328 7.793 2.225 1 84.56 153 ASN B O 1
ATOM 2607 N N . VAL B 1 154 ? 21.125 8.086 4.285 1 87.06 154 VAL B N 1
ATOM 2608 C CA . VAL B 1 154 ? 19.812 8.203 4.926 1 87.06 154 VAL B CA 1
ATOM 2609 C C . VAL B 1 154 ? 19.047 9.367 4.312 1 87.06 154 VAL B C 1
ATOM 2611 O O . VAL B 1 154 ? 17.844 9.266 4.074 1 87.06 154 VAL B O 1
ATOM 2614 N N . GLU B 1 155 ? 19.75 10.484 4.043 1 90.5 155 GLU B N 1
ATOM 2615 C CA . GLU B 1 155 ? 19.094 11.656 3.469 1 90.5 155 GLU B CA 1
ATOM 2616 C C . GLU B 1 155 ? 18.5 11.344 2.096 1 90.5 155 GLU B C 1
ATOM 2618 O O . GLU B 1 155 ? 17.375 11.742 1.789 1 90.5 155 GLU B O 1
ATOM 2623 N N . GLU B 1 156 ? 19.281 10.633 1.338 1 89.94 156 GLU B N 1
ATOM 2624 C CA . GLU B 1 156 ? 18.812 10.234 0.015 1 89.94 156 GLU B CA 1
ATOM 2625 C C . GLU B 1 156 ? 17.625 9.273 0.118 1 89.94 156 GLU B C 1
ATOM 2627 O O . GLU B 1 156 ? 16.656 9.391 -0.64 1 89.94 156 GLU B O 1
ATOM 2632 N N . SER B 1 157 ? 17.75 8.352 1.019 1 91.88 157 SER B N 1
ATOM 2633 C CA . SER B 1 157 ? 16.672 7.383 1.212 1 91.88 157 SER B CA 1
ATOM 2634 C C . SER B 1 157 ? 15.375 8.07 1.645 1 91.88 157 SER B C 1
ATOM 2636 O O . SER B 1 157 ? 14.297 7.73 1.161 1 91.88 157 SER B O 1
ATOM 2638 N N . ILE B 1 158 ? 15.477 9.031 2.506 1 93.88 158 ILE B N 1
ATOM 2639 C CA . ILE B 1 158 ? 14.32 9.781 2.988 1 93.88 158 ILE B CA 1
ATOM 2640 C C . ILE B 1 158 ? 13.719 10.602 1.847 1 93.88 158 ILE B C 1
ATOM 2642 O O . ILE B 1 158 ? 12.5 10.648 1.686 1 93.88 158 ILE B O 1
ATOM 2646 N N . HIS B 1 159 ? 14.586 11.234 1.056 1 94.56 159 HIS B N 1
ATOM 2647 C CA . HIS B 1 159 ? 14.125 11.969 -0.118 1 94.56 159 HIS B CA 1
ATOM 2648 C C . HIS B 1 159 ? 13.32 11.07 -1.049 1 94.56 159 HIS B C 1
ATOM 2650 O O . HIS B 1 159 ? 12.211 11.43 -1.458 1 94.56 159 HIS B O 1
ATOM 2656 N N . ASN B 1 160 ? 13.883 9.898 -1.346 1 92.94 160 ASN B N 1
ATOM 2657 C CA . ASN B 1 160 ? 13.219 8.961 -2.246 1 92.94 160 ASN B CA 1
ATOM 2658 C C . ASN B 1 160 ? 11.906 8.453 -1.663 1 92.94 160 ASN B C 1
ATOM 2660 O O . ASN B 1 160 ? 10.938 8.25 -2.395 1 92.94 160 ASN B O 1
ATOM 2664 N N . MET B 1 161 ? 11.852 8.219 -0.368 1 95.12 161 MET B N 1
ATOM 2665 C CA . MET B 1 161 ? 10.617 7.832 0.311 1 95.12 161 MET B CA 1
ATOM 2666 C C . MET B 1 161 ? 9.523 8.867 0.081 1 95.12 161 MET B C 1
ATOM 2668 O O . MET B 1 161 ? 8.383 8.508 -0.235 1 95.12 161 MET B O 1
ATOM 2672 N N . TYR B 1 162 ? 9.844 10.148 0.186 1 96.88 162 TYR B N 1
ATOM 2673 C CA . TYR B 1 162 ? 8.859 11.195 -0.058 1 96.88 162 TYR B CA 1
ATOM 2674 C C . TYR B 1 162 ? 8.375 11.156 -1.501 1 96.88 162 TYR B C 1
ATOM 2676 O O . TYR B 1 162 ? 7.188 11.375 -1.77 1 96.88 162 TYR B O 1
ATOM 2684 N N . ILE B 1 163 ? 9.289 10.938 -2.453 1 96.12 163 ILE B N 1
ATOM 2685 C CA . ILE B 1 163 ? 8.906 10.852 -3.855 1 96.12 163 ILE B CA 1
ATOM 2686 C C . ILE B 1 163 ? 7.867 9.742 -4.031 1 96.12 163 ILE B C 1
ATOM 2688 O O . ILE B 1 163 ? 6.848 9.938 -4.695 1 96.12 163 ILE B O 1
ATOM 2692 N N . VAL B 1 164 ? 8.109 8.578 -3.414 1 95.5 164 VAL B N 1
ATOM 2693 C CA . VAL B 1 164 ? 7.188 7.453 -3.516 1 95.5 164 VAL B CA 1
ATOM 2694 C C . VAL B 1 164 ? 5.848 7.824 -2.885 1 95.5 164 VAL B C 1
ATOM 2696 O O . VAL B 1 164 ? 4.789 7.492 -3.42 1 95.5 164 VAL B O 1
ATOM 2699 N N . VAL B 1 165 ? 5.828 8.508 -1.765 1 97.75 165 VAL B N 1
ATOM 2700 C CA . VAL B 1 165 ? 4.602 8.969 -1.121 1 97.75 165 VAL B CA 1
ATOM 2701 C C . VAL B 1 165 ? 3.814 9.859 -2.084 1 97.75 165 VAL B C 1
ATOM 2703 O O . VAL B 1 165 ? 2.617 9.648 -2.293 1 97.75 165 VAL B O 1
ATOM 2706 N N . PHE B 1 166 ? 4.461 10.805 -2.699 1 98.25 166 PHE B N 1
ATOM 2707 C CA . PHE B 1 166 ? 3.777 11.734 -3.59 1 98.25 166 PHE B CA 1
ATOM 2708 C C . PHE B 1 166 ? 3.264 11.016 -4.832 1 98.25 166 PHE B C 1
ATOM 2710 O O . PHE B 1 166 ? 2.16 11.297 -5.305 1 98.25 166 PHE B O 1
ATOM 2717 N N . GLN B 1 167 ? 4.086 10.109 -5.383 1 97.31 167 GLN B N 1
ATOM 2718 C CA . GLN B 1 167 ? 3.623 9.305 -6.504 1 97.31 167 GLN B CA 1
ATOM 2719 C C . GLN B 1 167 ? 2.379 8.5 -6.129 1 97.31 167 GLN B C 1
ATOM 2721 O O . GLN B 1 167 ? 1.44 8.398 -6.918 1 97.31 167 GLN B O 1
ATOM 2726 N N . THR B 1 168 ? 2.383 7.945 -4.922 1 97.06 168 THR B N 1
ATOM 2727 C CA . THR B 1 168 ? 1.246 7.168 -4.441 1 97.06 168 THR B CA 1
ATOM 2728 C C . THR B 1 168 ? -0.003 8.039 -4.34 1 97.06 168 THR B C 1
ATOM 2730 O O . THR B 1 168 ? -1.082 7.637 -4.781 1 97.06 168 THR B O 1
ATOM 2733 N N . ILE B 1 169 ? 0.145 9.227 -3.785 1 98.12 169 ILE B N 1
ATOM 2734 C CA . ILE B 1 169 ? -0.977 10.148 -3.67 1 98.12 169 ILE B CA 1
ATOM 2735 C C . ILE B 1 169 ? -1.487 10.523 -5.062 1 98.12 169 ILE B C 1
ATOM 2737 O O . ILE B 1 169 ? -2.695 10.5 -5.312 1 98.12 169 ILE B O 1
ATOM 2741 N N . ALA B 1 170 ? -0.561 10.852 -5.984 1 97.75 170 ALA B N 1
ATOM 2742 C CA . ALA B 1 170 ? -0.94 11.203 -7.352 1 97.75 170 ALA B CA 1
ATOM 2743 C C . ALA B 1 170 ? -1.687 10.055 -8.023 1 97.75 170 ALA B C 1
ATOM 2745 O O . ALA B 1 170 ? -2.721 10.266 -8.664 1 97.75 170 ALA B O 1
ATOM 2746 N N . ASP B 1 171 ? -1.127 8.812 -7.926 1 96 171 ASP B N 1
ATOM 2747 C CA . ASP B 1 171 ? -1.756 7.637 -8.516 1 96 171 ASP B CA 1
ATOM 2748 C C . ASP B 1 171 ? -3.168 7.438 -7.969 1 96 171 ASP B C 1
ATOM 2750 O O . ASP B 1 171 ? -4.098 7.156 -8.727 1 96 171 ASP B O 1
ATOM 2754 N N . TYR B 1 172 ? -3.316 7.539 -6.66 1 95.38 172 TYR B N 1
ATOM 2755 C CA . TYR B 1 172 ? -4.613 7.383 -6.012 1 95.38 172 TYR B CA 1
ATOM 2756 C C . TYR B 1 172 ? -5.625 8.383 -6.566 1 95.38 172 TYR B C 1
ATOM 2758 O O . TYR B 1 172 ? -6.754 8.008 -6.898 1 95.38 172 TYR B O 1
ATOM 2766 N N . LEU B 1 173 ? -5.219 9.625 -6.684 1 95.31 173 LEU B N 1
ATOM 2767 C CA . LEU B 1 173 ? -6.102 10.688 -7.152 1 95.31 173 LEU B CA 1
ATOM 2768 C C . LEU B 1 173 ? -6.473 10.484 -8.617 1 95.31 173 LEU B C 1
ATOM 2770 O O . LEU B 1 173 ? -7.566 10.859 -9.039 1 95.31 173 LEU B O 1
ATOM 2774 N N . ASN B 1 174 ? -5.609 9.891 -9.375 1 92.75 174 ASN B N 1
ATOM 2775 C CA . ASN B 1 174 ? -5.836 9.68 -10.797 1 92.75 174 ASN B CA 1
ATOM 2776 C C . ASN B 1 174 ? -6.844 8.562 -11.047 1 92.75 174 ASN B C 1
ATOM 2778 O O . ASN B 1 174 ? -7.379 8.438 -12.148 1 92.75 174 ASN B O 1
ATOM 2782 N N . ARG B 1 175 ? -7.047 7.699 -10.133 1 85.88 175 ARG B N 1
ATOM 2783 C CA . ARG B 1 175 ? -7.961 6.57 -10.273 1 85.88 175 ARG B CA 1
ATOM 2784 C C . ARG B 1 175 ? -9.406 7.016 -10.109 1 85.88 175 ARG B C 1
ATOM 2786 O O . ARG B 1 175 ? -10.328 6.309 -10.523 1 85.88 175 ARG B O 1
ATOM 2793 N N . GLY B 1 176 ? -9.781 8.094 -9.414 1 68.25 176 GLY B N 1
ATOM 2794 C CA . GLY B 1 176 ? -11.117 8.625 -9.227 1 68.25 176 GLY B CA 1
ATOM 2795 C C . GLY B 1 176 ? -11.508 9.656 -10.273 1 68.25 176 GLY B C 1
ATOM 2796 O O . GLY B 1 176 ? -12.648 9.664 -10.75 1 68.25 176 GLY B O 1
#

Nearest PDB structures (foldseek):
  7kma-assembly2_B  TM=5.515E-01  e=3.723E-01  Homo sapiens
  7kma-assembly1_A  TM=5.482E-01  e=5.155E-01  Homo sapiens
  2j87-assembly1_B  TM=4.752E-01  e=2.023E+00  Orthopoxvirus vaccinia
  4uxj-assembly3_B  TM=5.083E-01  e=2.459E+00  Leishmania major
  2wvj-assembly2_H  TM=4.088E-01  e=4.418E+00  Homo sapiens

Solvent-accessible surface area (backbone atoms only — not comparable to full-atom values): 19693 Å² total; per-residue (Å²): 116,68,72,62,46,56,58,55,60,60,61,56,65,65,61,73,73,70,69,70,77,63,74,77,66,81,75,77,68,79,54,82,69,72,76,40,38,32,34,22,32,64,80,68,75,87,71,86,54,68,52,54,44,79,41,79,49,55,79,89,40,49,72,81,47,48,84,78,32,58,29,37,40,40,29,58,94,43,43,53,69,50,12,32,65,88,34,19,62,55,59,64,65,38,63,50,41,40,30,33,49,63,50,39,40,36,60,75,57,38,36,57,38,82,92,34,35,54,89,77,47,71,78,28,89,85,37,37,34,26,35,32,36,30,41,42,90,54,58,21,33,40,35,39,29,36,35,54,45,60,93,56,61,62,70,51,30,51,52,36,43,50,40,50,50,52,51,51,42,49,52,57,62,68,73,113,116,67,72,62,47,55,58,55,58,60,59,57,65,66,58,75,74,68,68,69,75,64,74,76,67,79,75,77,68,78,54,81,68,72,76,41,37,32,33,22,32,64,82,68,75,88,72,85,51,68,52,55,44,79,41,79,47,55,78,89,41,49,74,81,48,47,84,76,32,58,29,38,41,41,30,58,95,42,42,54,69,48,12,33,65,87,34,20,62,55,57,66,67,38,61,49,39,39,31,34,48,64,49,38,40,36,60,74,56,37,35,56,39,79,90,33,34,54,88,78,47,72,76,29,90,83,37,37,35,26,34,31,36,30,39,64,61,67,62,22,34,41,35,39,29,36,35,55,44,64,94,58,62,62,70,52,32,52,53,36,43,51,40,51,51,51,51,50,43,52,52,58,60,69,74,111